Protein 3U7Z (pdb70)

Foldseek 3Di:
DWAWEKEWEQDPVRDIDIDIDTDPDFFQVCVCPVVDQWDFDADDQGTFTQDGNHDGFDVVQQKGKAKAKVNHHDDHYRRPHGDHHPIYMYIYIDGDD/DAWEKEWEQEPVRDIDIDIDDDPDFFQVCVCPVVDQWDFDADDQGTATQDGNHDGFDVVQQKGKAKDKVNHHDPGYRRPHTDHHPTYMYIYIDGDD

Solvent-accessible surface area: 11284 Å² total; per-residue (Å²): 95,108,45,92,5,40,0,22,0,35,21,49,112,151,64,108,49,97,58,138,19,100,18,110,3,121,82,0,6,94,2,0,7,56,131,106,15,3,52,4,68,19,24,104,184,13,20,114,13,43,28,0,36,172,45,89,17,54,117,92,135,117,33,84,19,14,24,18,91,58,59,128,151,29,140,54,19,0,57,79,5,66,8,55,95,61,18,43,0,29,0,34,22,75,121,28,270,128,39,89,0,34,0,26,0,29,16,34,112,117,62,117,50,90,60,124,20,128,25,124,10,140,94,0,6,86,0,0,6,49,135,105,12,2,51,4,70,21,25,98,180,14,22,114,13,42,28,0,17,161,44,88,19,49,121,91,110,118,35,85,20,12,22,18,81,66,58,127,136,30,137,59,19,0,58,89,6,82,9,54,98,62,16,42,0,26,0,34,21,79,118,30,272

Organism: Mediterraneibacter gnavus (strain ATCC 29149 / DSM 114966 / JCM 6515 / VPI C7-9) (NCBI:txid411470)

InterPro domains:
  IPR027954 Transcobalamin-like, C-terminal domain [PF14478] (64-128)

Sequence (193 aa):
GEKHITVTVIIHGDQTENVFEEFDTDAKYLGEEVLESEENLVDGESGEYGLFITTVDEETADDDSKQQWWCITKGGEQVNTSADQTPVSDGDAFELTLKEEGYEKHITVTVIIHGDQTTENVFEEFDTDAKYLGEEVLESEENLVDGESGEYGLFITTVDEETADDSKKQQQWWCITKGGEQVNNTSADQTPPVSDGDAFELTLKEGY

CATH classification: 2.170.130.30

Structure (mmCIF, N/CA/C/O backbone):
data_3U7Z
#
_entry.id   3U7Z
#
_cell.length_a   29.685
_cell.length_b   30.474
_cell.length_c   47.156
_cell.angle_alpha   73.130
_cell.angle_beta   83.790
_cell.angle_gamma   89.300
#
_symmetry.space_group_name_H-M   'P 1'
#
loop_
_entity.id
_entity.type
_entity.pdbx_description
1 polymer 'putative metal binding protein RUMGNA_00854'
2 non-polymer 'CALCIUM ION'
3 non-polymer 1,2-ETHANEDIOL
4 water water
#
loop_
_atom_site.group_PDB
_atom_site.id
_atom_site.type_symbol
_atom_site.label_atom_id
_atom_site.label_alt_id
_atom_site.label_comp_id
_atom_site.label_asym_id
_atom_site.label_entity_id
_atom_site.label_seq_id
_atom_site.pdbx_PDB_ins_code
_atom_site.Cartn_x
_atom_site.Cartn_y
_atom_site.Cartn_z
_atom_site.occupancy
_atom_site.B_iso_or_equiv
_atom_site.auth_seq_id
_atom_site.auth_comp_id
_atom_site.auth_asym_id
_atom_site.auth_atom_id
_atom_site.pdbx_PDB_model_num
ATOM 1 N N . GLY A 1 5 ? 17.176 48.796 -0.066 1.00 32.33 35 GLY A N 1
ATOM 2 C CA . GLY A 1 5 ? 17.245 48.806 -1.555 1.00 33.53 35 GLY A CA 1
ATOM 3 C C . GLY A 1 5 ? 17.691 47.462 -2.114 1.00 30.25 35 GLY A C 1
ATOM 4 O O . GLY A 1 5 ? 18.339 46.685 -1.440 1.00 30.14 35 GLY A O 1
ATOM 5 N N . GLU A 1 6 ? 17.372 47.225 -3.380 1.00 28.47 36 GLU A N 1
ATOM 6 C CA . GLU A 1 6 ? 17.746 45.973 -4.042 1.00 25.48 36 GLU A CA 1
ATOM 7 C C . GLU A 1 6 ? 19.210 46.035 -4.589 1.00 22.07 36 GLU A C 1
ATOM 8 O O . GLU A 1 6 ? 19.604 46.941 -5.321 1.00 22.06 36 GLU A O 1
ATOM 14 N N . LYS A 1 7 ? 19.992 45.017 -4.237 1.00 18.39 37 LYS A N 1
ATOM 15 C CA . LYS A 1 7 ? 21.382 44.853 -4.641 1.00 14.76 37 LYS A CA 1
ATOM 16 C C . LYS A 1 7 ? 21.424 43.624 -5.548 1.00 13.98 37 LYS A C 1
ATOM 17 O O . LYS A 1 7 ? 20.691 42.661 -5.312 1.00 18.50 37 LYS A O 1
ATOM 23 N N . HIS A 1 8 ? 22.295 43.670 -6.534 1.00 11.41 38 HIS A N 1
ATOM 24 C CA . HIS A 1 8 ? 22.456 42.569 -7.479 1.00 11.65 38 HIS A CA 1
ATOM 25 C C . HIS A 1 8 ? 23.828 41.990 -7.239 1.00 12.31 38 HIS A C 1
ATOM 26 O O . HIS A 1 8 ? 24.834 42.655 -7.445 1.00 14.20 38 HIS A O 1
ATOM 33 N N . ILE A 1 9 ? 23.823 40.736 -6.817 1.00 11.93 39 ILE A N 1
ATOM 34 C CA . ILE A 1 9 ? 25.072 40.057 -6.507 1.00 12.63 39 ILE A CA 1
ATOM 35 C C . ILE A 1 9 ? 25.150 38.681 -7.139 1.00 11.79 39 ILE A C 1
ATOM 36 O O . ILE A 1 9 ? 24.160 38.119 -7.606 1.00 14.96 39 ILE A O 1
ATOM 41 N N . THR A 1 10 ? 26.360 38.156 -7.160 1.00 10.17 40 THR A N 1
ATOM 42 C CA . THR A 1 10 ? 26.551 36.762 -7.580 1.00 9.60 40 THR A CA 1
ATOM 43 C C . THR A 1 10 ? 27.287 35.992 -6.509 1.00 9.53 40 THR A C 1
ATOM 44 O O . THR A 1 10 ? 28.064 36.566 -5.760 1.00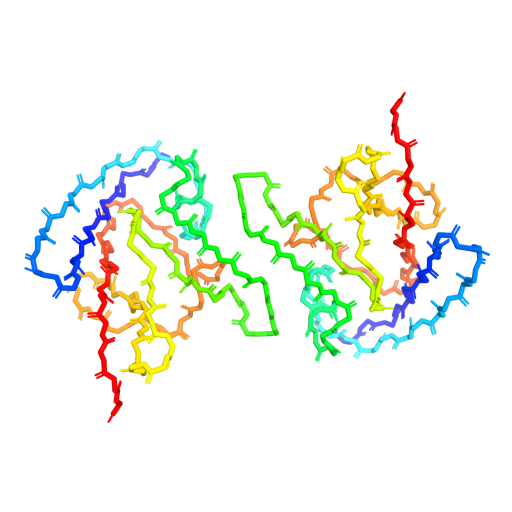 10.22 40 THR A O 1
ATOM 48 N N . VAL A 1 11 ? 26.921 34.722 -6.366 1.00 8.34 41 VAL A N 1
ATOM 49 C CA . VAL A 1 11 ? 27.595 33.789 -5.482 1.00 8.28 41 VAL A CA 1
ATOM 50 C C . VAL A 1 11 ? 27.983 32.614 -6.351 1.00 8.53 41 VAL A C 1
ATOM 51 O O . VAL A 1 11 ? 27.121 31.970 -6.949 1.00 9.99 41 VAL A O 1
ATOM 55 N N . THR A 1 12 ? 29.277 32.315 -6.414 1.00 7.70 42 THR A N 1
ATOM 56 C CA . THR A 1 12 ? 29.767 31.164 -7.152 1.00 8.10 42 THR A CA 1
ATOM 57 C C . THR A 1 12 ? 30.233 30.109 -6.174 1.00 7.79 42 THR A C 1
ATOM 58 O O . THR A 1 12 ? 30.957 30.413 -5.234 1.00 8.85 42 THR A O 1
ATOM 62 N N . VAL A 1 13 ? 29.714 28.902 -6.331 1.00 7.74 43 VAL A N 1
ATOM 63 C CA . VAL A 1 13 ? 30.093 27.768 -5.541 1.00 7.67 43 VAL A CA 1
ATOM 64 C C . VAL A 1 13 ? 31.118 26.962 -6.292 1.00 7.66 43 VAL A C 1
ATOM 65 O O . VAL A 1 13 ? 30.840 26.511 -7.385 1.00 10.26 43 VAL A O 1
ATOM 69 N N . ILE A 1 14 ? 32.281 26.791 -5.697 1.00 8.98 44 ILE A N 1
ATOM 70 C CA A ILE A 1 14 ? 33.360 25.977 -6.283 0.50 10.03 44 ILE A CA 1
ATOM 71 C CA B ILE A 1 14 ? 33.400 25.998 -6.250 0.50 10.06 44 ILE A CA 1
ATOM 72 C C . ILE A 1 14 ? 33.447 24.682 -5.471 1.00 9.54 44 ILE A C 1
ATOM 73 O O . ILE A 1 14 ? 33.895 24.633 -4.324 1.00 10.62 44 ILE A O 1
ATOM 82 N N . HIS A 1 15 ? 32.919 23.658 -6.092 1.00 10.20 45 HIS A N 1
ATOM 83 C CA . HIS A 1 15 ? 32.756 22.370 -5.507 1.00 10.46 45 HIS A CA 1
ATOM 84 C C . HIS A 1 15 ? 34.102 21.610 -5.412 1.00 12.17 45 HIS A C 1
ATOM 85 O O . HIS A 1 15 ? 35.114 21.980 -6.032 1.00 12.21 45 HIS A O 1
ATOM 92 N N . GLY A 1 16 ? 34.025 20.484 -4.706 1.00 12.74 46 GLY A N 1
ATOM 93 C CA . GLY A 1 16 ? 35.167 19.599 -4.500 1.00 15.09 46 GLY A CA 1
ATOM 94 C C . GLY A 1 16 ? 35.767 19.072 -5.782 1.00 15.41 46 GLY A C 1
ATOM 95 O O . GLY A 1 16 ? 36.971 18.893 -5.810 1.00 21.08 46 GLY A O 1
ATOM 96 N N . ASP A 1 17 ? 34.945 18.854 -6.821 1.00 14.67 47 ASP A N 1
ATOM 97 C CA . ASP A 1 17 ? 35.408 18.346 -8.124 1.00 15.87 47 ASP A CA 1
ATOM 98 C C . ASP A 1 17 ? 35.663 19.463 -9.157 1.00 18.47 47 ASP A C 1
ATOM 99 O O . ASP A 1 17 ? 35.757 19.158 -10.366 1.00 19.50 47 ASP A O 1
ATOM 104 N N . GLN A 1 18 ? 35.789 20.709 -8.688 1.00 16.48 48 GLN A N 1
ATOM 105 C CA . GLN A 1 18 ? 35.960 21.954 -9.516 1.00 16.38 48 GLN A CA 1
ATOM 106 C C . GLN A 1 18 ? 34.773 22.456 -10.295 1.00 16.50 48 GLN A C 1
ATOM 107 O O . GLN A 1 18 ? 34.917 23.472 -11.008 1.00 21.14 48 GLN A O 1
ATOM 113 N N . THR A 1 19 ? 33.649 21.779 -10.257 1.00 16.38 49 THR A N 1
ATOM 114 C CA . THR A 1 19 ? 32.404 22.280 -10.789 1.00 16.31 49 THR A CA 1
ATOM 115 C C . THR A 1 19 ? 32.130 23.631 -10.135 1.00 12.41 49 THR A C 1
ATOM 116 O O . THR A 1 19 ? 32.213 23.768 -8.914 1.00 14.91 49 THR A O 1
ATOM 120 N N . GLU A 1 20 ? 31.827 24.614 -10.936 1.00 11.44 50 GLU A N 1
ATOM 121 C CA . GLU A 1 20 ? 31.469 25.952 -10.472 1.00 12.50 50 GLU A CA 1
ATOM 122 C C . GLU A 1 20 ? 30.004 26.155 -10.810 1.00 13.85 50 GLU A C 1
ATOM 123 O O . GLU A 1 20 ? 29.569 26.002 -11.945 1.00 19.87 50 GLU A O 1
ATOM 129 N N . ASN A 1 21 ? 29.203 26.425 -9.811 1.00 10.98 51 ASN A N 1
ATOM 130 C CA . ASN A 1 21 ? 27.797 26.811 -10.028 1.00 11.67 51 ASN A CA 1
ATOM 131 C C . ASN A 1 21 ? 27.627 28.258 -9.640 1.00 10.04 51 ASN A C 1
ATOM 132 O O . ASN A 1 21 ? 27.920 28.657 -8.513 1.00 11.76 51 ASN A O 1
ATOM 137 N N . VAL A 1 22 ? 27.073 29.041 -10.539 1.00 11.10 52 VAL A N 1
ATOM 138 C CA . VAL A 1 22 ? 26.928 30.474 -10.314 1.00 11.81 52 VAL A CA 1
ATOM 139 C C . VAL A 1 22 ? 25.466 30.762 -10.038 1.00 13.06 52 VAL A C 1
ATOM 140 O O . VAL A 1 22 ? 24.580 30.316 -10.807 1.00 18.11 52 VAL A O 1
ATOM 144 N N . PHE A 1 23 ? 25.246 31.515 -8.976 1.00 12.53 53 PHE A N 1
ATOM 145 C CA . PHE A 1 23 ? 23.934 31.886 -8.548 1.00 12.85 53 PHE A CA 1
ATOM 146 C C . PHE A 1 23 ? 23.836 33.394 -8.497 1.00 14.08 53 PHE A C 1
ATOM 147 O O . PHE A 1 23 ? 24.696 34.053 -7.950 1.00 15.70 53 PHE A O 1
ATOM 155 N N . GLU A 1 24 ? 22.783 33.955 -9.071 1.00 14.33 54 GLU A N 1
ATOM 156 C CA A GLU A 1 24 ? 22.578 35.399 -9.055 0.50 15.34 54 GLU A CA 1
ATOM 157 C CA B GLU A 1 24 ? 22.576 35.385 -9.098 0.50 14.90 54 GLU A CA 1
ATOM 158 C C . GLU A 1 24 ? 21.477 35.690 -8.088 1.00 14.56 54 GLU A C 1
ATOM 159 O O . GLU A 1 24 ? 20.470 34.988 -8.045 1.00 18.89 54 GLU A O 1
ATOM 170 N N . PHE A 1 25 ? 21.660 36.744 -7.282 1.00 13.73 55 PHE A N 1
ATOM 171 C CA . PHE A 1 25 ? 20.620 37.205 -6.392 1.00 15.06 55 PHE A CA 1
ATOM 172 C C . PHE A 1 25 ? 20.323 38.691 -6.574 1.00 15.23 55 PHE A C 1
ATOM 173 O O . PHE A 1 25 ? 21.205 39.515 -6.733 1.00 17.02 55 PHE A O 1
ATOM 181 N N . ASP A 1 26 ? 19.037 39.004 -6.554 1.00 17.32 56 ASP A N 1
ATOM 182 C CA . ASP A 1 26 ? 18.581 40.374 -6.486 1.00 18.90 56 ASP A CA 1
ATOM 183 C C . ASP A 1 26 ? 17.935 40.509 -5.103 1.00 20.32 56 ASP A C 1
ATOM 184 O O . ASP A 1 26 ? 16.892 39.946 -4.853 1.00 24.95 56 ASP A O 1
ATOM 189 N N . THR A 1 27 ? 18.566 41.249 -4.201 1.00 19.96 57 THR A N 1
ATOM 190 C CA . THR A 1 27 ? 18.284 41.102 -2.769 1.00 20.99 57 THR A CA 1
ATOM 191 C C . THR A 1 27 ? 18.317 42.438 -2.056 1.00 21.43 57 THR A C 1
ATOM 192 O O . THR A 1 27 ? 19.092 43.281 -2.402 1.00 20.50 57 THR A O 1
ATOM 196 N N . ASP A 1 28 ? 17.486 42.579 -1.023 1.00 25.44 58 ASP A N 1
ATOM 197 C CA . ASP A 1 28 ? 17.548 43.736 -0.105 1.00 29.47 58 ASP A CA 1
ATOM 198 C C . ASP A 1 28 ? 18.202 43.354 1.217 1.00 28.44 58 ASP A C 1
ATOM 199 O O . ASP A 1 28 ? 18.199 44.137 2.176 1.00 29.72 58 ASP A O 1
ATOM 204 N N . ALA A 1 29 ? 18.791 4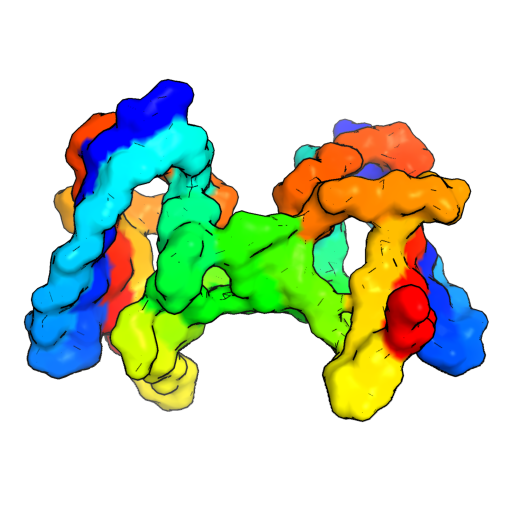2.161 1.249 1.00 28.26 59 ALA A N 1
ATOM 205 C CA . ALA A 1 29 ? 19.517 41.669 2.412 1.00 27.34 59 ALA A CA 1
ATOM 206 C C . ALA A 1 29 ? 20.706 42.539 2.777 1.00 26.58 59 ALA A C 1
ATOM 207 O O . ALA A 1 29 ? 21.414 43.120 1.921 1.00 25.64 59 ALA A O 1
ATOM 209 N N . LYS A 1 30 ? 20.921 42.629 4.081 1.00 25.64 60 LYS A N 1
ATOM 210 C CA . LYS A 1 30 ? 22.020 43.347 4.605 1.00 24.68 60 LYS A CA 1
ATOM 211 C C . LYS A 1 30 ? 23.215 42.428 4.609 1.00 22.66 60 LYS A C 1
ATOM 212 O O . LYS A 1 30 ? 24.288 42.913 4.389 1.00 20.02 60 LYS A O 1
ATOM 218 N N . TYR A 1 31 ? 23.017 41.121 4.870 1.00 19.76 61 TYR A N 1
ATOM 219 C CA . TYR A 1 31 ? 24.139 40.201 5.102 1.00 17.23 61 TYR A CA 1
ATOM 220 C C . TYR A 1 31 ? 24.107 38.977 4.233 1.00 13.78 61 TYR A C 1
ATOM 221 O O . TYR A 1 31 ? 23.073 38.521 3.822 1.00 16.78 61 TYR A O 1
ATOM 230 N N . LEU A 1 32 ? 25.303 38.445 3.989 1.00 14.51 62 LEU A N 1
ATOM 231 C CA . LEU A 1 32 ? 25.448 37.369 3.029 1.00 14.33 62 LEU A CA 1
ATOM 232 C C . LEU A 1 32 ? 24.718 36.124 3.463 1.00 13.15 62 LEU A C 1
ATOM 233 O O . LEU A 1 32 ? 24.123 35.468 2.669 1.00 13.52 62 LEU A O 1
ATOM 238 N N . GLY A 1 33 ? 24.714 35.844 4.765 1.00 13.39 63 GLY A N 1
ATOM 239 C CA . GLY A 1 33 ? 24.008 34.620 5.213 1.00 13.28 63 GLY A CA 1
ATOM 240 C C . GLY A 1 33 ? 22.522 34.619 4.894 1.00 12.67 63 GLY A C 1
ATOM 241 O O . GLY A 1 33 ? 21.959 33.560 4.540 1.00 15.43 63 GLY A O 1
ATOM 242 N N . GLU A 1 34 ? 21.891 35.807 4.991 1.00 15.07 64 GLU A N 1
ATOM 243 C CA A GLU A 1 34 ? 20.475 35.967 4.685 0.50 15.17 64 GLU A CA 1
ATOM 244 C CA B GLU A 1 34 ? 20.473 36.001 4.657 0.50 15.35 64 GLU A CA 1
ATOM 245 C C . GLU A 1 34 ? 20.240 35.656 3.198 1.00 13.94 64 GLU A C 1
ATOM 246 O O . GLU A 1 34 ? 19.262 34.960 2.824 1.00 15.96 64 GLU A O 1
ATOM 257 N N . VAL A 1 35 ? 21.153 36.121 2.359 1.00 14.05 65 VAL A N 1
ATOM 258 C CA . VAL A 1 35 ? 21.055 35.861 0.945 1.00 15.60 65 VAL A CA 1
ATOM 259 C C . VAL A 1 35 ? 21.168 34.370 0.651 1.00 14.05 65 VAL A C 1
ATOM 260 O O . VAL A 1 35 ? 20.353 33.808 -0.079 1.00 14.13 65 VAL A O 1
ATOM 264 N N . LEU A 1 36 ? 22.167 33.743 1.261 1.00 13.39 66 LEU A N 1
ATOM 265 C CA . LEU A 1 36 ? 22.417 32.315 0.994 1.00 13.74 66 LEU A CA 1
ATOM 266 C C . LEU A 1 36 ? 21.231 31.476 1.441 1.00 13.84 66 LEU A C 1
ATOM 267 O O . LEU A 1 36 ? 20.764 30.533 0.732 1.00 15.99 66 LEU A O 1
ATOM 272 N N . GLU A 1 37 ? 20.673 31.838 2.603 1.00 11.51 67 GLU A N 1
ATOM 273 C CA . GLU A 1 37 ? 19.573 31.043 3.167 1.00 11.78 67 GLU A CA 1
ATOM 274 C C . GLU A 1 37 ? 18.225 31.338 2.533 1.00 10.69 67 GLU A C 1
ATOM 275 O O . GLU A 1 37 ? 17.339 30.511 2.645 1.00 12.34 67 GLU A O 1
ATOM 281 N N . SER A 1 38 ? 18.141 32.411 1.729 1.00 12.79 68 SER A N 1
ATOM 282 C CA . SER A 1 38 ? 16.892 32.758 1.085 1.00 15.77 68 SER A CA 1
ATOM 283 C C . SER A 1 38 ? 16.390 31.672 0.181 1.00 16.40 68 SER A C 1
ATOM 284 O O . SER A 1 38 ? 15.172 31.495 0.015 1.00 21.13 68 SER A O 1
ATOM 287 N N . GLU A 1 39 ? 17.332 30.930 -0.421 1.00 14.38 69 GLU A N 1
ATOM 288 C CA A GLU A 1 39 ? 17.060 29.827 -1.315 0.50 16.42 69 GLU A CA 1
ATOM 289 C CA B GLU A 1 39 ? 16.946 29.810 -1.262 0.50 16.33 69 GLU A CA 1
ATOM 290 C C . GLU A 1 39 ? 17.543 28.498 -0.733 1.00 13.98 69 GLU A C 1
ATOM 291 O O . GLU A 1 39 ? 17.671 27.522 -1.458 1.00 16.50 69 GLU A O 1
ATOM 302 N N . ASN A 1 40 ? 17.836 28.473 0.573 1.00 12.76 70 ASN A N 1
ATOM 303 C CA . ASN A 1 40 ? 18.427 27.308 1.183 1.00 11.26 70 ASN A CA 1
ATOM 304 C C . ASN A 1 40 ? 19.659 26.782 0.411 1.00 11.58 70 ASN A C 1
ATOM 305 O O . ASN A 1 40 ? 19.819 25.593 0.213 1.00 11.79 70 ASN A O 1
ATOM 310 N N . LEU A 1 41 ? 20.547 27.683 0.053 1.00 10.23 71 LEU A N 1
ATOM 311 C CA . LEU A 1 41 ? 21.765 27.292 -0.703 1.00 10.01 71 LEU A CA 1
ATOM 312 C C . LEU A 1 41 ? 22.856 26.715 0.193 1.00 9.66 71 LEU A C 1
ATOM 313 O O . LEU A 1 41 ? 23.759 26.092 -0.293 1.00 10.87 71 LEU A O 1
ATOM 318 N N . VAL A 1 42 ? 22.762 26.963 1.488 1.00 8.80 72 VAL A N 1
ATOM 319 C CA . VAL A 1 42 ? 23.709 26.473 2.455 1.00 7.72 72 VAL A CA 1
ATOM 32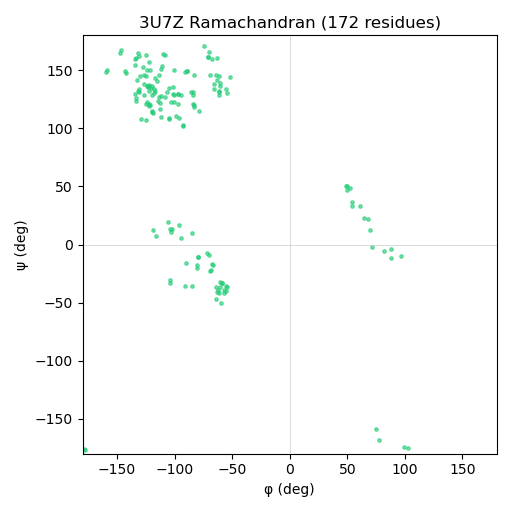0 C C . VAL A 1 42 ? 23.004 25.896 3.665 1.00 8.03 72 VAL A C 1
ATOM 321 O O . VAL A 1 42 ? 21.806 26.169 3.900 1.00 8.68 72 VAL A O 1
ATOM 325 N N . ASP A 1 43 ? 23.714 25.062 4.396 1.00 7.31 73 ASP A N 1
ATOM 326 C CA . ASP A 1 43 ? 23.332 24.692 5.769 1.00 7.81 73 ASP A CA 1
ATOM 327 C C . ASP A 1 43 ? 24.502 25.048 6.654 1.00 9.38 73 ASP A C 1
ATOM 328 O O . ASP A 1 43 ? 25.667 24.801 6.309 1.00 10.92 73 ASP A O 1
ATOM 333 N N . GLY A 1 44 ? 24.176 25.648 7.804 1.00 9.19 74 GLY A N 1
ATOM 334 C CA . GLY A 1 44 ? 25.155 25.958 8.764 1.00 10.67 74 GLY A CA 1
ATOM 335 C C . GLY A 1 44 ? 24.667 25.864 10.157 1.00 10.62 74 GLY A C 1
ATOM 336 O O . GLY A 1 44 ? 23.481 25.806 10.404 1.00 10.59 74 GLY A O 1
ATOM 337 N N . GLU A 1 45 ? 25.613 25.894 11.062 1.00 11.32 75 GLU A N 1
ATOM 338 C CA . GLU A 1 45 ? 25.305 25.855 12.487 1.00 10.55 75 GLU A CA 1
ATOM 339 C C . GLU A 1 45 ? 25.784 27.166 13.142 1.00 10.06 75 GLU A C 1
ATOM 340 O O . GLU A 1 45 ? 26.861 27.690 12.834 1.00 11.15 75 GLU A O 1
ATOM 346 N N . SER A 1 46 ? 25.014 27.650 14.103 1.00 9.47 76 SER A N 1
ATOM 347 C CA . SER A 1 46 ? 25.366 28.867 14.848 1.00 8.95 76 SER A CA 1
ATOM 348 C C . SER A 1 46 ? 26.561 28.548 15.755 1.00 8.35 76 SER A C 1
ATOM 349 O O . SER A 1 46 ? 26.852 27.389 16.099 1.00 8.27 76 SER A O 1
ATOM 352 N N . GLY A 1 47 ? 27.230 29.589 16.188 1.00 8.46 77 GLY A N 1
ATOM 353 C CA . GLY A 1 47 ? 28.259 29.442 17.185 1.00 8.55 77 GLY A CA 1
ATOM 354 C C . GLY A 1 47 ? 28.821 30.776 17.538 1.00 8.94 77 GLY A C 1
ATOM 355 O O . GLY A 1 47 ? 28.438 31.790 17.002 1.00 9.74 77 GLY A O 1
ATOM 356 N N . GLU A 1 48 ? 29.811 30.776 18.399 1.00 9.44 78 GLU A N 1
ATOM 357 C CA . GLU A 1 48 ? 30.235 32.054 18.988 1.00 9.55 78 GLU A CA 1
ATOM 358 C C . GLU A 1 48 ? 30.918 33.007 18.041 1.00 9.49 78 GLU A C 1
ATOM 359 O O . GLU A 1 48 ? 30.949 34.187 18.323 1.00 11.52 78 GLU A O 1
ATOM 365 N N . TYR A 1 49 ? 31.502 32.502 16.946 1.00 9.49 79 TYR A N 1
ATOM 366 C CA . TYR A 1 49 ? 32.117 33.370 15.950 1.00 10.16 79 TYR A CA 1
ATOM 367 C C . TYR A 1 49 ? 31.236 33.543 14.730 1.00 10.88 79 TYR A C 1
ATOM 368 O O . TYR A 1 49 ? 31.698 34.026 13.693 1.00 14.37 79 TYR A O 1
ATOM 377 N N . GLY A 1 50 ? 29.975 33.154 14.804 1.00 11.35 80 GLY A N 1
ATOM 378 C CA . GLY A 1 50 ? 29.063 33.213 13.679 1.00 11.59 80 GLY A CA 1
ATOM 379 C C . GLY A 1 50 ? 28.895 31.891 12.977 1.00 10.21 80 GLY A C 1
ATOM 380 O O . GLY A 1 50 ? 29.375 30.849 13.431 1.00 10.24 80 GLY A O 1
ATOM 381 N N . LEU A 1 51 ? 28.174 31.912 11.873 1.00 10.37 81 LEU A N 1
ATOM 382 C CA . LEU A 1 51 ? 27.735 30.721 11.200 1.00 11.52 81 LEU A CA 1
ATOM 383 C C . LEU A 1 51 ? 28.904 29.872 10.724 1.00 8.43 81 LEU A C 1
ATOM 384 O O . LEU A 1 51 ? 29.844 30.410 10.103 1.00 11.11 81 LEU A O 1
ATOM 389 N N . PHE A 1 52 ? 28.851 28.582 11.010 1.00 8.67 82 PHE A N 1
ATOM 390 C CA . PHE A 1 52 ? 29.791 27.614 10.481 1.00 10.13 82 PHE A CA 1
ATOM 391 C C . PHE A 1 52 ? 29.033 26.846 9.389 1.00 8.49 82 PHE A C 1
ATOM 392 O O . PHE A 1 52 ? 28.119 26.097 9.657 1.00 10.09 82 PHE A O 1
ATOM 400 N N . ILE A 1 53 ? 29.398 27.103 8.154 1.00 8.32 83 ILE A N 1
ATOM 401 C CA . ILE A 1 53 ? 28.756 26.505 6.952 1.00 8.62 83 ILE A CA 1
ATOM 402 C C . ILE A 1 53 ? 29.380 25.149 6.692 1.00 7.98 83 ILE A C 1
ATOM 403 O O . ILE A 1 53 ? 30.605 25.045 6.460 1.00 9.66 83 ILE A O 1
ATOM 408 N N . THR A 1 54 ? 28.552 24.118 6.692 1.00 7.86 84 THR A N 1
ATOM 409 C CA . THR A 1 54 ? 28.923 22.730 6.489 1.00 9.16 84 THR A CA 1
ATOM 410 C C . THR A 1 54 ? 28.561 22.227 5.089 1.00 8.08 84 THR A C 1
ATOM 411 O O . THR A 1 54 ? 29.235 21.360 4.568 1.00 9.47 84 THR A O 1
ATOM 415 N N . THR A 1 55 ? 27.467 22.728 4.532 1.00 7.92 85 THR A N 1
ATOM 416 C CA . THR A 1 55 ? 26.952 22.259 3.256 1.00 7.64 85 THR A CA 1
ATOM 417 C C . THR A 1 55 ? 26.647 23.447 2.390 1.00 6.91 85 THR A C 1
ATOM 418 O O . THR A 1 55 ? 26.022 24.408 2.849 1.00 7.74 85 THR A O 1
ATOM 422 N N . VAL A 1 56 ? 27.108 23.389 1.129 1.00 7.27 86 VAL A N 1
ATOM 423 C CA . VAL A 1 56 ? 26.783 24.406 0.154 1.00 7.10 86 VAL A CA 1
ATOM 424 C C . VAL A 1 56 ? 26.362 23.721 -1.142 1.00 7.14 86 VAL A C 1
ATOM 425 O O . VAL A 1 56 ? 27.063 22.853 -1.637 1.00 7.47 86 VAL A O 1
ATOM 429 N N . ASP A 1 57 ? 25.182 24.072 -1.648 1.00 7.90 87 ASP A N 1
ATOM 430 C CA . ASP A 1 57 ? 24.723 23.570 -2.932 1.00 8.55 87 ASP A CA 1
ATOM 431 C C . ASP A 1 57 ? 24.824 22.062 -2.951 1.00 8.73 87 ASP A C 1
ATOM 432 O O . ASP A 1 57 ? 25.355 21.510 -3.887 1.00 9.41 87 ASP A O 1
ATOM 437 N N . GLU A 1 58 ? 24.308 21.415 -1.905 1.00 8.80 88 GLU A N 1
ATOM 438 C CA . GLU A 1 58 ? 24.241 19.961 -1.777 1.00 8.47 88 GLU A CA 1
ATOM 439 C C . GLU A 1 58 ? 25.554 19.234 -1.703 1.00 9.33 88 GLU A C 1
ATOM 440 O O . GLU A 1 58 ? 25.593 18.042 -1.918 1.00 10.32 88 GLU A O 1
ATOM 446 N N . GLU A 1 59 ? 26.602 19.928 -1.300 1.00 8.36 89 GLU A N 1
ATOM 447 C CA . GLU A 1 59 ? 27.865 19.299 -1.011 1.00 7.86 89 GLU A CA 1
ATOM 448 C C . GLU A 1 59 ? 28.325 19.619 0.405 1.00 7.06 89 GLU A C 1
ATOM 449 O O . GLU A 1 59 ? 28.467 20.775 0.809 1.00 7.95 89 GLU A O 1
ATOM 455 N N . THR A 1 60 ? 28.536 18.559 1.166 1.00 8.40 90 THR A N 1
ATOM 456 C CA . THR A 1 60 ? 28.872 18.642 2.566 1.00 8.44 90 THR A CA 1
ATOM 457 C C . THR A 1 60 ? 30.371 18.424 2.710 1.00 10.35 90 THR A C 1
ATOM 458 O O . THR A 1 60 ? 30.927 17.430 2.197 1.00 13.16 90 THR A O 1
ATOM 462 N N . ALA A 1 61 ? 31.023 19.320 3.431 1.00 9.56 91 ALA A N 1
ATOM 463 C CA . ALA A 1 61 ? 32.426 19.214 3.747 1.00 9.97 91 ALA A CA 1
ATOM 464 C C . ALA A 1 61 ? 32.636 17.997 4.653 1.00 12.46 91 ALA A C 1
ATOM 465 O O . ALA A 1 61 ? 31.914 17.841 5.671 1.00 14.01 91 ALA A O 1
ATOM 467 N N . ASP A 1 62 ? 33.703 17.251 4.378 1.00 13.88 92 ASP A N 1
ATOM 468 C CA . ASP A 1 62 ? 34.111 16.108 5.214 1.00 17.51 92 ASP A CA 1
ATOM 469 C C . ASP A 1 62 ? 35.122 16.601 6.242 1.00 18.00 92 ASP A C 1
ATOM 470 O O . ASP A 1 62 ? 36.289 16.796 5.935 1.00 16.61 92 ASP A O 1
ATOM 475 N N . ASP A 1 63 ? 34.628 16.785 7.465 1.00 19.68 93 ASP A N 1
ATOM 476 C CA A ASP A 1 63 ? 35.398 17.239 8.614 0.50 22.46 93 ASP A CA 1
ATOM 477 C CA B ASP A 1 63 ? 35.480 17.318 8.535 0.50 22.37 93 ASP A CA 1
ATOM 478 C C . ASP A 1 63 ? 36.616 16.355 8.869 1.00 23.29 93 ASP A C 1
ATOM 479 O O . ASP A 1 63 ? 37.708 16.810 9.229 1.00 25.20 93 ASP A O 1
ATOM 488 N N . SER A 1 64 ? 36.401 15.060 8.695 1.00 23.44 94 SER A N 1
ATOM 489 C CA . SER A 1 64 ? 37.469 14.087 8.945 1.00 24.41 94 SER A CA 1
ATOM 490 C C . SER A 1 64 ? 38.652 14.180 7.959 1.00 23.86 94 SER A C 1
ATOM 491 O O . SER A 1 64 ? 39.725 13.634 8.230 1.00 24.67 94 SER A O 1
ATOM 494 N N . LYS A 1 65 ? 38.432 14.831 6.812 1.00 22.92 95 LYS A N 1
ATOM 495 C CA . LYS A 1 65 ? 39.502 15.133 5.839 1.00 22.02 95 LYS A CA 1
ATOM 496 C C . LYS A 1 65 ? 39.914 16.582 5.838 1.00 20.27 95 LYS A C 1
ATOM 497 O O . LYS A 1 65 ? 40.560 17.048 4.902 1.00 22.58 95 LYS A O 1
ATOM 503 N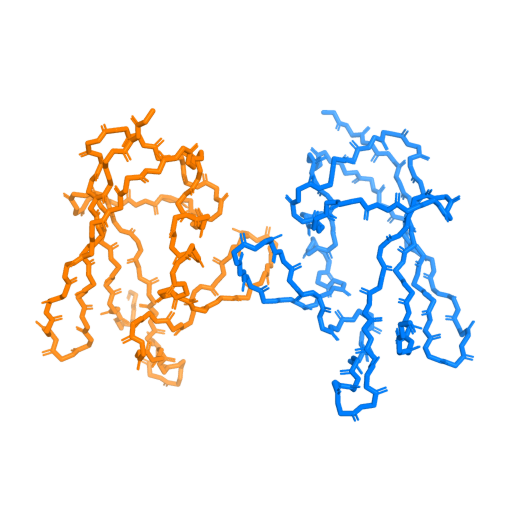 N . GLN A 1 66 ? 39.599 17.270 6.917 1.00 19.75 96 GLN A N 1
ATOM 504 C CA . GLN A 1 66 ? 39.998 18.657 7.092 1.00 19.10 96 GLN A CA 1
ATOM 505 C C . GLN A 1 66 ? 39.412 19.540 5.995 1.00 15.73 96 GLN A C 1
ATOM 506 O O . GLN A 1 66 ? 40.024 20.526 5.642 1.00 13.46 96 GLN A O 1
ATOM 512 N N . GLN A 1 67 ? 38.210 19.207 5.514 1.00 13.36 97 GLN A N 1
ATOM 513 C CA . GLN A 1 67 ? 37.572 20.033 4.497 1.00 13.31 97 GLN A CA 1
ATOM 514 C C . GLN A 1 67 ? 36.697 21.080 5.152 1.00 10.87 97 GLN A C 1
ATOM 515 O O . GLN A 1 67 ? 36.127 20.842 6.217 1.00 11.59 97 GLN A O 1
ATOM 521 N N . TRP A 1 68 ? 36.603 22.230 4.490 1.00 9.93 98 TRP A N 1
ATOM 522 C CA . TRP A 1 68 ? 35.835 23.328 5.007 1.00 8.85 98 TRP A CA 1
ATOM 523 C C . TRP A 1 68 ? 35.477 24.270 3.881 1.00 7.34 98 TRP A C 1
ATOM 524 O O . TRP A 1 68 ? 36.177 24.416 2.884 1.00 9.49 98 TRP A O 1
ATOM 535 N N . TRP A 1 69 ? 34.333 24.931 4.033 1.00 8.46 99 TRP A N 1
ATOM 536 C CA . TRP A 1 69 ? 33.854 25.951 3.094 1.00 6.59 99 TRP A CA 1
ATOM 537 C C . TRP A 1 69 ? 34.437 27.294 3.450 1.00 7.98 99 TRP A C 1
ATOM 538 O O . TRP A 1 69 ? 34.419 27.742 4.599 1.00 9.53 99 TRP A O 1
ATOM 549 N N . CYS A 1 70 ? 34.971 27.958 2.425 1.00 8.89 100 CYS A N 1
ATOM 550 C CA . CYS A 1 70 ? 35.615 29.247 2.558 1.00 9.50 100 CYS A CA 1
ATOM 551 C C . CYS A 1 70 ? 34.905 30.314 1.768 1.00 9.26 100 CYS A C 1
ATOM 552 O O . CYS A 1 70 ? 34.593 30.107 0.614 1.00 10.07 100 CYS A O 1
ATOM 555 N N . ILE A 1 71 ? 34.681 31.454 2.384 1.00 9.50 101 ILE A N 1
ATOM 556 C CA . ILE A 1 71 ? 34.024 32.585 1.724 1.00 8.75 101 ILE A CA 1
ATOM 557 C C . ILE A 1 71 ? 35.088 33.547 1.211 1.00 9.55 101 ILE A C 1
ATOM 558 O O . ILE A 1 71 ? 35.947 33.978 1.976 1.00 9.51 101 ILE A O 1
ATOM 563 N N . THR A 1 72 ? 35.004 33.938 -0.067 1.00 8.55 102 THR A N 1
ATOM 564 C CA . THR A 1 72 ? 35.843 35.008 -0.616 1.00 8.56 102 THR A CA 1
ATOM 565 C C . THR A 1 72 ? 34.944 35.974 -1.357 1.00 8.62 102 THR A C 1
ATOM 566 O O . THR A 1 72 ? 33.780 35.688 -1.618 1.00 9.04 102 THR A O 1
ATOM 570 N N . LYS A 1 73 ? 35.464 37.176 -1.608 1.00 8.87 103 LYS A N 1
ATOM 571 C CA . LYS A 1 73 ? 34.740 38.201 -2.325 1.00 10.62 103 LYS A CA 1
ATOM 572 C C . LYS A 1 73 ? 35.693 38.680 -3.424 1.00 10.60 103 LYS A C 1
ATOM 573 O O . LYS A 1 73 ? 36.726 39.295 -3.153 1.00 11.63 103 LYS A O 1
ATOM 579 N N . GLY A 1 74 ? 35.362 38.303 -4.651 1.00 11.19 104 GLY A N 1
ATOM 580 C CA . GLY A 1 74 ? 36.266 38.506 -5.776 1.00 12.16 104 GLY A CA 1
ATOM 581 C C . GLY A 1 74 ? 37.611 37.921 -5.550 1.00 13.99 104 GLY A C 1
ATOM 582 O O . GLY A 1 74 ? 38.619 38.475 -5.954 1.00 15.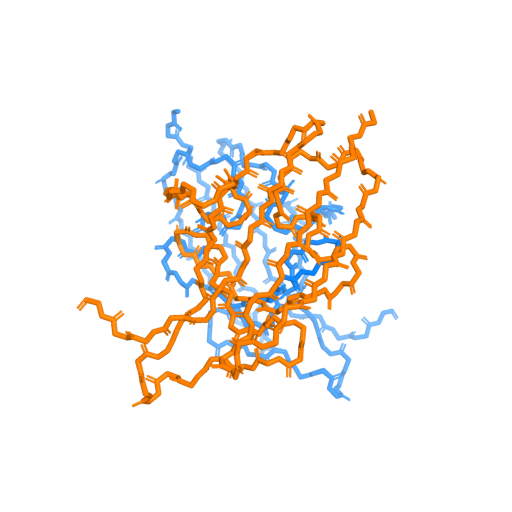43 104 GLY A O 1
ATOM 583 N N . GLY A 1 75 ? 37.622 36.787 -4.886 1.00 13.30 105 GLY A N 1
ATOM 584 C CA . GLY A 1 75 ? 38.829 36.064 -4.579 1.00 14.76 105 GLY A CA 1
ATOM 585 C C . GLY A 1 75 ? 39.587 36.553 -3.357 1.00 14.91 105 GLY A C 1
ATOM 586 O O . GLY A 1 75 ? 40.568 35.928 -2.936 1.00 16.88 105 GLY A O 1
ATOM 587 N N . GLU A 1 76 ? 39.146 37.652 -2.756 1.00 12.93 106 GLU A N 1
ATOM 588 C CA . GLU A 1 76 ? 39.783 38.183 -1.588 1.00 13.90 106 GLU A CA 1
ATOM 589 C C . GLU A 1 76 ? 39.224 37.606 -0.334 1.00 13.85 106 GLU A C 1
ATOM 590 O O . GLU A 1 76 ? 38.074 37.258 -0.265 1.00 11.16 106 GLU A O 1
ATOM 596 N N . GLN A 1 77 ? 40.069 37.519 0.657 1.00 14.66 107 GLN A N 1
ATOM 597 C CA . GLN A 1 77 ? 39.723 36.947 1.913 1.00 15.53 107 GLN A CA 1
ATOM 598 C C . GLN A 1 77 ? 38.590 37.713 2.559 1.00 14.53 107 GLN A C 1
ATOM 599 O O . GLN A 1 77 ? 38.549 38.907 2.458 1.00 16.22 107 GLN A O 1
ATOM 605 N N . VAL A 1 78 ? 37.637 37.012 3.166 1.00 14.39 108 VAL A N 1
ATOM 606 C CA . VAL A 1 78 ? 36.553 37.581 3.962 1.00 14.25 108 VAL A CA 1
ATOM 607 C C . VAL A 1 78 ? 36.750 37.156 5.393 1.00 15.23 108 VAL A C 1
ATOM 608 O O . VAL A 1 78 ? 36.932 35.981 5.666 1.00 16.37 108 VAL A O 1
ATOM 612 N N . ASN A 1 79 ? 36.763 38.156 6.279 1.00 15.66 109 ASN A N 1
ATOM 613 C CA . ASN A 1 79 ? 37.142 37.979 7.678 1.00 16.46 109 ASN A CA 1
ATOM 614 C C . ASN A 1 79 ? 35.993 37.638 8.577 1.00 16.43 109 ASN A C 1
ATOM 615 O O . ASN A 1 79 ? 36.218 37.158 9.704 1.00 22.64 109 ASN A O 1
ATOM 620 N N . THR A 1 80 ? 34.788 37.868 8.083 1.00 15.87 110 THR A N 1
ATOM 621 C CA . THR A 1 80 ? 33.568 37.741 8.834 1.00 18.01 110 THR A CA 1
ATOM 622 C C . THR A 1 80 ? 32.882 36.415 8.498 1.00 15.01 110 THR A C 1
ATOM 623 O O . THR A 1 80 ? 33.015 35.883 7.397 1.00 15.70 110 THR A O 1
ATOM 627 N N . SER A 1 81 ? 32.142 35.861 9.452 1.00 15.53 111 SER A N 1
ATOM 628 C CA . SER A 1 81 ? 31.235 34.761 9.152 1.00 13.19 111 SER A CA 1
ATOM 629 C C . SER A 1 81 ? 30.167 35.265 8.172 1.00 13.15 111 SER A C 1
ATOM 630 O O . SER A 1 81 ? 29.922 36.503 8.024 1.00 13.69 111 SER A O 1
ATOM 633 N N . ALA A 1 82 ? 29.521 34.341 7.502 1.00 13.29 112 ALA A N 1
ATOM 634 C CA . ALA A 1 82 ? 28.519 34.742 6.483 1.00 14.36 112 ALA A CA 1
ATOM 635 C C . ALA A 1 82 ? 27.412 35.638 7.043 1.00 14.57 112 ALA A C 1
ATOM 636 O O . ALA A 1 82 ? 26.958 36.578 6.403 1.00 15.64 112 ALA A O 1
ATOM 638 N N . ASP A 1 83 ? 26.962 35.347 8.250 1.00 15.64 113 ASP A N 1
ATOM 639 C CA . ASP A 1 83 ? 25.897 36.115 8.850 1.00 17.36 113 ASP A CA 1
ATOM 640 C C . ASP A 1 83 ? 26.309 37.534 9.290 1.00 18.04 113 ASP A C 1
ATOM 641 O O . ASP A 1 83 ? 25.434 38.298 9.674 1.00 21.62 113 ASP A O 1
ATOM 646 N N . GLN A 1 84 ? 27.603 37.869 9.229 1.00 16.05 114 GLN A N 1
ATOM 647 C CA . GLN A 1 84 ? 28.133 39.173 9.554 1.00 18.19 114 GLN A CA 1
ATOM 648 C C . GLN A 1 84 ? 28.844 39.855 8.356 1.00 18.38 114 GLN A C 1
ATOM 649 O O . GLN A 1 84 ? 29.575 40.816 8.526 1.00 19.10 114 GLN A O 1
ATOM 655 N N . THR A 1 85 ? 28.659 39.307 7.154 1.00 15.39 115 THR A N 1
ATOM 656 C CA . THR A 1 85 ? 29.346 39.770 5.928 1.00 14.69 115 THR A CA 1
ATOM 657 C C . THR A 1 85 ? 28.358 40.669 5.185 1.00 13.05 115 THR A C 1
ATOM 658 O O . THR A 1 85 ? 27.360 40.209 4.697 1.00 13.90 115 THR A O 1
ATOM 662 N N . PRO A 1 86 ? 28.639 41.970 5.152 1.00 16.28 116 PRO A N 1
ATOM 663 C CA . PRO A 1 86 ? 27.702 42.848 4.478 1.00 13.36 116 PRO A CA 1
ATOM 664 C C . PRO A 1 86 ? 27.711 42.635 2.980 1.00 13.59 116 PRO A C 1
ATOM 665 O O . PRO A 1 86 ? 28.771 42.329 2.397 1.00 15.60 116 PRO A O 1
ATOM 669 N N . VAL A 1 87 ? 26.542 42.788 2.399 1.00 14.54 117 VAL A N 1
ATOM 670 C CA . VAL A 1 87 ? 26.366 42.665 0.944 1.00 14.11 117 VAL A CA 1
ATOM 671 C C . VAL A 1 87 ? 26.290 44.064 0.319 1.00 11.20 117 VAL A C 1
ATOM 672 O O . VAL A 1 87 ? 25.606 44.946 0.848 1.00 14.59 117 VAL A O 1
ATOM 676 N N . SER A 1 88 ? 26.990 44.271 -0.797 1.00 9.47 118 SER A N 1
ATOM 677 C CA . SER A 1 88 ? 26.938 45.513 -1.586 1.00 8.21 118 SER A CA 1
ATOM 678 C C . SER A 1 88 ? 26.492 45.204 -2.980 1.00 8.66 118 SER A C 1
ATOM 679 O O . SER A 1 88 ? 26.768 44.124 -3.514 1.00 9.45 118 SER A O 1
ATOM 682 N N . ASP A 1 89 ? 25.820 46.182 -3.588 1.00 10.34 119 ASP A N 1
ATOM 683 C CA . ASP A 1 89 ? 25.432 46.052 -4.977 1.00 10.49 119 ASP A CA 1
ATOM 684 C C . ASP A 1 89 ? 26.667 45.758 -5.816 1.00 11.70 119 ASP A C 1
ATOM 685 O O . ASP A 1 89 ? 27.691 46.428 -5.716 1.00 14.42 119 ASP A O 1
ATOM 690 N N . GLY A 1 90 ? 26.537 44.777 -6.695 1.00 12.97 120 GLY A N 1
ATOM 691 C CA . GLY A 1 90 ? 27.614 44.428 -7.598 1.00 13.35 120 GLY A CA 1
ATOM 692 C C . GLY A 1 90 ? 28.601 43.420 -7.050 1.00 13.53 120 GLY A C 1
ATOM 693 O O . GLY A 1 90 ? 29.490 42.993 -7.778 1.00 15.14 120 GLY A O 1
ATOM 694 N N . ASP A 1 91 ? 28.448 43.013 -5.798 1.00 10.24 121 ASP A N 1
ATOM 695 C CA . ASP A 1 91 ? 29.393 42.071 -5.215 1.00 10.49 121 ASP A CA 1
ATOM 696 C C . ASP A 1 91 ? 29.365 40.744 -5.901 1.00 9.06 121 ASP A C 1
ATOM 697 O O . ASP A 1 91 ? 28.314 40.254 -6.310 1.00 10.52 121 ASP A O 1
ATOM 702 N N . ALA A 1 92 ? 30.537 40.139 -5.958 1.00 10.89 122 ALA A N 1
ATOM 703 C CA . ALA A 1 92 ? 30.684 38.721 -6.373 1.00 9.57 122 ALA A CA 1
ATOM 704 C C . ALA A 1 92 ? 31.364 37.992 -5.210 1.00 9.63 122 ALA A C 1
ATOM 705 O O . ALA A 1 92 ? 32.460 38.393 -4.784 1.00 11.49 122 ALA A O 1
ATOM 707 N N . PHE A 1 93 ? 30.692 36.991 -4.666 1.00 7.75 123 PHE A N 1
ATOM 708 C CA . PHE A 1 93 ? 31.210 36.155 -3.623 1.00 6.95 123 PHE A CA 1
ATOM 709 C C . PHE A 1 93 ? 31.448 34.790 -4.156 1.00 8.57 123 PHE A C 1
ATOM 710 O O . PHE A 1 93 ? 30.814 34.364 -5.108 1.00 9.18 123 PHE A O 1
ATOM 718 N N . GLU A 1 94 ? 32.388 34.096 -3.526 1.00 8.28 124 GLU A N 1
ATOM 719 C CA . GLU A 1 94 ? 32.637 32.683 -3.845 1.00 9.32 124 GLU A CA 1
ATOM 720 C C . GLU A 1 94 ? 32.572 31.882 -2.542 1.00 8.29 124 GLU A C 1
ATOM 721 O O . GLU A 1 94 ? 32.996 32.372 -1.463 1.00 8.87 124 GLU A O 1
ATOM 727 N N . LEU A 1 95 ? 32.076 30.666 -2.644 1.00 7.72 125 LEU A N 1
ATOM 728 C CA . LEU A 1 95 ? 32.122 29.653 -1.556 1.00 8.05 125 LEU A CA 1
ATOM 729 C C . LEU A 1 95 ? 32.916 28.481 -2.141 1.00 7.46 125 LEU A C 1
ATOM 730 O O . LEU A 1 95 ? 32.499 27.856 -3.109 1.00 7.30 125 LEU A O 1
ATOM 735 N N . THR A 1 96 ? 34.089 28.196 -1.574 1.00 8.06 126 THR A N 1
ATOM 736 C CA . THR A 1 96 ? 34.994 27.206 -2.100 1.00 8.20 126 THR A CA 1
ATOM 737 C C . THR A 1 96 ? 35.241 26.141 -1.085 1.00 7.64 126 THR A C 1
ATOM 738 O O . THR A 1 96 ? 35.505 26.421 0.055 1.00 8.81 126 THR A O 1
ATOM 742 N N . LEU A 1 97 ? 35.179 24.906 -1.546 1.00 8.91 127 LEU A N 1
ATOM 743 C CA . LEU A 1 97 ? 35.533 23.772 -0.694 1.00 8.92 127 LEU A CA 1
ATOM 744 C C . LEU A 1 97 ? 37.043 23.650 -0.630 1.00 8.99 127 LEU A C 1
ATOM 745 O O . LEU A 1 97 ? 37.659 23.318 -1.619 1.00 12.32 127 LEU A O 1
ATOM 750 N N . LYS A 1 98 ? 37.609 23.863 0.573 1.00 10.61 128 LYS A N 1
ATOM 751 C CA . LYS A 1 98 ? 39.025 23.810 0.794 1.00 10.26 128 LYS A CA 1
ATOM 752 C C . LYS A 1 98 ? 39.339 22.581 1.633 1.00 10.95 128 LYS A C 1
ATOM 753 O O . LYS A 1 98 ? 38.497 22.010 2.283 1.00 12.02 128 LYS A O 1
ATOM 759 N N . GLU A 1 99 ? 40.618 22.212 1.638 1.00 13.23 129 GLU A N 1
ATOM 760 C CA A GLU A 1 99 ? 41.116 21.082 2.406 0.50 15.03 129 GLU A CA 1
ATOM 761 C CA B GLU A 1 99 ? 41.095 21.084 2.414 0.50 13.98 129 GLU A CA 1
ATOM 762 C C . GLU A 1 99 ? 42.401 21.508 3.119 1.00 14.35 129 GLU A C 1
ATOM 763 O O . GLU A 1 99 ? 43.326 22.009 2.497 1.00 17.69 129 GLU A O 1
ATOM 774 N N . GLY A 1 100 ? 42.426 21.346 4.422 1.00 12.42 130 GLY A N 1
ATOM 775 C CA . GLY A 1 100 ? 43.609 21.679 5.231 1.00 12.43 130 GLY A CA 1
ATOM 776 C C . GLY A 1 100 ? 43.830 23.153 5.431 1.00 11.48 130 GLY A C 1
ATOM 777 O O . GLY A 1 100 ? 42.958 23.948 5.190 1.00 13.20 130 GLY A O 1
ATOM 778 N N . TYR A 1 101 ? 45.046 23.514 5.754 1.00 10.61 131 TYR A N 1
ATOM 779 C CA . TYR A 1 101 ? 45.357 24.839 6.261 1.00 8.78 131 TYR A CA 1
ATOM 780 C C . TYR A 1 101 ? 46.817 25.142 6.033 1.00 8.15 131 TYR A C 1
ATOM 781 O O . TYR A 1 101 ? 47.631 24.203 6.055 1.00 10.35 131 TYR A O 1
ATOM 791 N N . GLU B 1 6 ? 28.166 47.838 28.204 1.00 37.34 36 GLU B N 1
ATOM 792 C CA . GLU B 1 6 ? 28.130 46.610 29.073 1.00 34.86 36 GLU B CA 1
ATOM 793 C C . GLU B 1 6 ? 26.673 46.264 29.346 1.00 32.56 36 GLU B C 1
ATOM 794 O O . GLU B 1 6 ? 25.849 47.150 29.718 1.00 35.52 36 GLU B O 1
ATOM 796 N N . LYS B 1 7 ? 26.312 44.995 29.140 1.00 25.94 37 LYS B N 1
ATOM 797 C CA . LYS B 1 7 ? 24.934 44.592 29.360 1.00 21.78 37 LYS B CA 1
ATOM 798 C C . LYS B 1 7 ? 24.886 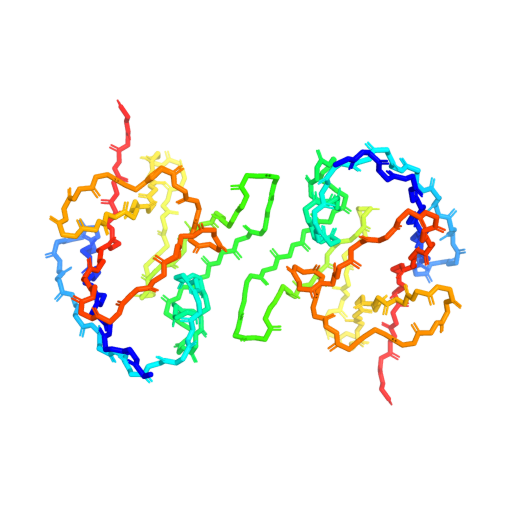43.344 30.214 1.00 18.54 37 LYS B C 1
ATOM 799 O O . LYS B 1 7 ? 25.542 42.371 29.925 1.00 20.52 37 LYS B O 1
ATOM 805 N N . HIS B 1 8 ? 24.058 43.381 31.242 1.00 15.22 38 HIS B N 1
ATOM 806 C CA . HIS B 1 8 ? 23.857 42.187 32.052 1.00 13.50 38 HIS B CA 1
ATOM 807 C C . HIS B 1 8 ? 22.549 41.581 31.580 1.00 14.55 38 HIS B C 1
ATOM 808 O O . HIS B 1 8 ? 21.534 42.272 31.537 1.00 16.18 38 HIS B O 1
ATOM 815 N N . ILE B 1 9 ? 22.620 40.325 31.139 1.00 12.53 39 ILE B N 1
ATOM 816 C CA . ILE B 1 9 ? 21.531 39.598 30.509 1.00 12.76 39 ILE B CA 1
ATOM 817 C C . ILE B 1 9 ? 21.360 38.292 31.258 1.00 11.81 39 ILE B C 1
ATOM 818 O O . ILE B 1 9 ? 22.328 37.621 31.580 1.00 14.29 39 ILE B O 1
ATOM 823 N N . THR B 1 10 ? 20.129 38.026 31.659 1.00 10.68 40 THR B N 1
ATOM 824 C CA . THR B 1 10 ? 19.777 36.771 32.297 1.00 11.04 40 THR B CA 1
ATOM 825 C C . THR B 1 10 ? 19.023 35.906 31.275 1.00 9.95 40 THR B C 1
ATOM 826 O O . THR B 1 10 ? 18.092 36.379 30.635 1.00 10.82 40 THR B O 1
ATOM 830 N N . VAL B 1 11 ? 19.385 34.629 31.188 1.00 8.16 41 VAL B N 1
ATOM 831 C CA . VAL B 1 11 ? 18.685 33.637 30.392 1.00 8.03 41 VAL B CA 1
ATOM 832 C C . VAL B 1 11 ? 18.235 32.495 31.278 1.00 7.80 41 VAL B C 1
ATOM 833 O O . VAL B 1 11 ? 19.069 31.809 31.871 1.00 10.66 41 VAL B O 1
ATOM 837 N N . THR B 1 12 ? 16.932 32.286 31.344 1.00 8.11 42 THR B N 1
ATOM 838 C CA . THR B 1 12 ? 16.364 31.147 32.057 1.00 8.20 42 THR B CA 1
ATOM 839 C C . THR B 1 12 ? 15.998 30.103 31.044 1.00 8.70 42 THR B C 1
ATOM 840 O O . THR B 1 12 ? 15.233 30.380 30.135 1.00 10.57 42 THR B O 1
ATOM 844 N N . VAL B 1 13 ? 16.442 28.880 31.233 1.00 8.12 43 VAL B N 1
ATOM 845 C CA . VAL B 1 13 ? 16.044 27.720 30.425 1.00 8.26 43 VAL B CA 1
ATOM 846 C C . VAL B 1 13 ? 15.046 26.912 31.229 1.00 7.94 43 VAL B C 1
ATOM 847 O O . VAL B 1 13 ? 15.324 26.528 32.359 1.00 10.62 43 VAL B O 1
ATOM 851 N N . ILE B 1 14 ? 13.885 26.731 30.627 1.00 9.40 44 ILE B N 1
ATOM 852 C CA A ILE B 1 14 ? 12.824 25.890 31.173 0.50 9.98 44 ILE B CA 1
ATOM 853 C CA B ILE B 1 14 ? 12.798 25.931 31.167 0.50 10.11 44 ILE B CA 1
ATOM 854 C C . ILE B 1 14 ? 12.778 24.641 30.330 1.00 7.99 44 ILE B C 1
ATOM 855 O O . ILE B 1 14 ? 12.299 24.612 29.204 1.00 9.91 44 ILE B O 1
ATOM 864 N N . HIS B 1 15 ? 13.354 23.597 30.882 1.00 9.98 45 HIS B N 1
ATOM 865 C CA . HIS B 1 15 ? 13.489 22.313 30.211 1.00 10.75 45 HIS B CA 1
ATOM 866 C C . HIS B 1 15 ? 12.130 21.606 30.054 1.00 12.02 45 HIS B C 1
ATOM 867 O O . HIS B 1 15 ? 11.127 21.988 30.667 1.00 13.08 45 HIS B O 1
ATOM 874 N N . GLY B 1 16 ? 12.118 20.584 29.207 1.00 11.05 46 GLY B N 1
ATOM 875 C CA . GLY B 1 16 ? 10.915 19.775 29.034 1.00 12.32 46 GLY B CA 1
ATOM 876 C C . GLY B 1 16 ? 10.372 19.167 30.327 1.00 14.95 46 GLY B C 1
ATOM 877 O O . GLY B 1 16 ? 9.153 19.107 30.472 1.00 17.69 46 GLY B O 1
ATOM 878 N N . ASP B 1 17 ? 11.262 18.775 31.246 1.00 13.68 47 ASP B N 1
ATOM 879 C CA . ASP B 1 17 ? 10.895 18.223 32.558 1.00 14.98 47 ASP B CA 1
ATOM 880 C C . ASP B 1 17 ? 10.640 19.314 33.587 1.00 16.60 47 ASP B C 1
ATOM 881 O O . ASP B 1 17 ? 10.518 18.989 34.783 1.00 17.38 47 ASP B O 1
ATOM 886 N N . GLN B 1 18 ? 10.583 20.578 33.148 1.00 14.48 48 GLN B N 1
ATOM 887 C CA . GLN B 1 18 ? 10.317 21.764 33.987 1.00 15.03 48 GLN B CA 1
ATOM 888 C C . GLN B 1 18 ? 11.446 22.132 34.964 1.00 13.53 48 GLN B C 1
ATOM 889 O O . GLN B 1 18 ? 11.260 22.957 35.874 1.00 16.04 48 GLN B O 1
ATOM 895 N N . THR B 1 19 ? 12.625 21.543 34.814 1.00 12.93 49 THR B N 1
ATOM 896 C CA A THR B 1 19 ? 13.835 22.054 35.438 0.50 13.08 49 THR B CA 1
ATOM 897 C CA B THR B 1 19 ? 13.764 22.088 35.516 0.50 13.07 49 THR B CA 1
ATOM 898 C C . THR B 1 19 ? 14.114 23.458 34.913 1.00 11.21 49 THR B C 1
ATOM 899 O O . THR B 1 19 ? 14.017 23.692 33.714 1.00 13.08 49 THR B O 1
ATOM 906 N N . GLU B 1 20 ? 14.457 24.367 35.778 1.00 12.45 50 GLU B N 1
ATOM 907 C CA . GLU B 1 20 ? 14.772 25.736 35.441 1.00 13.23 50 GLU B CA 1
ATOM 908 C C . GLU B 1 20 ? 16.224 25.954 35.748 1.00 12.64 50 GLU B C 1
ATOM 909 O O . GLU B 1 20 ? 16.664 25.788 36.905 1.00 16.69 50 GLU B O 1
ATOM 915 N N . ASN B 1 21 ? 16.980 26.382 34.748 1.00 10.57 51 ASN B N 1
ATOM 916 C CA . ASN B 1 21 ? 18.377 26.713 34.945 1.00 12.70 51 ASN B CA 1
ATOM 917 C C . ASN B 1 21 ? 18.595 28.149 34.472 1.00 12.31 51 ASN B C 1
ATOM 918 O O . ASN B 1 21 ? 18.151 28.536 33.410 1.00 14.47 51 ASN B O 1
ATOM 923 N N . VAL B 1 22 ? 19.334 28.906 35.245 1.00 11.21 52 VAL B N 1
ATOM 924 C CA . VAL B 1 22 ? 19.513 30.320 35.025 1.00 10.88 52 VAL B CA 1
ATOM 925 C C . VAL B 1 22 ? 20.955 30.606 34.761 1.00 10.38 52 VAL B C 1
ATOM 926 O O . VAL B 1 22 ? 21.841 30.268 35.553 1.00 13.71 52 VAL B O 1
ATOM 930 N N . PHE B 1 23 ? 21.185 31.342 33.691 1.00 9.85 53 PHE B N 1
ATOM 931 C CA . PHE B 1 23 ? 22.523 31.721 33.222 1.00 11.58 53 PHE B CA 1
ATOM 932 C C . PHE B 1 23 ? 22.592 33.241 33.140 1.00 12.01 53 PHE B C 1
ATOM 933 O O . PHE B 1 23 ? 21.680 33.886 32.641 1.00 14.20 53 PHE B O 1
ATOM 941 N N . GLU B 1 24 ? 23.670 33.818 33.623 1.00 13.48 54 GLU B N 1
ATOM 942 C CA A GLU B 1 24 ? 23.823 35.272 33.620 0.50 14.31 54 GLU B CA 1
ATOM 943 C CA B GLU B 1 24 ? 23.873 35.271 33.661 0.50 14.32 54 GLU B CA 1
ATOM 944 C C . GLU B 1 24 ? 25.028 35.581 32.783 1.00 14.44 54 GLU B C 1
ATOM 945 O O . GLU B 1 24 ? 26.076 34.870 32.867 1.00 17.37 54 GLU B O 1
ATOM 956 N N . PHE B 1 25 ? 24.925 36.659 32.016 1.00 14.78 55 PHE B N 1
ATOM 957 C CA . PHE B 1 25 ? 25.962 37.049 31.073 1.00 15.10 55 PHE B CA 1
ATOM 958 C C . PHE B 1 25 ? 26.242 38.519 31.251 1.00 15.78 55 PHE B C 1
ATOM 959 O O . PHE B 1 25 ? 25.340 39.288 31.473 1.00 15.83 55 PHE B O 1
ATOM 967 N N . ASP B 1 26 ? 27.509 38.928 31.156 1.00 18.36 56 ASP B N 1
ATOM 968 C CA . ASP B 1 26 ? 27.847 40.374 31.052 1.00 19.04 56 ASP B CA 1
ATOM 969 C C . ASP B 1 26 ? 28.532 40.502 29.725 1.00 20.62 56 ASP B C 1
ATOM 970 O O . ASP B 1 26 ? 29.642 40.006 29.542 1.00 24.09 56 ASP B O 1
ATOM 975 N N . THR B 1 27 ? 27.869 41.204 28.809 1.00 19.16 57 THR B N 1
ATOM 976 C CA . THR B 1 27 ? 28.159 41.104 27.404 1.00 21.70 57 THR B CA 1
ATOM 977 C C . THR B 1 27 ? 28.030 42.441 26.710 1.00 19.89 57 THR B C 1
ATOM 978 O O . THR B 1 27 ? 27.217 43.263 27.115 1.00 22.28 57 THR B O 1
ATOM 982 N N . ASP B 1 28 ? 28.831 42.636 25.656 1.00 23.98 58 ASP B N 1
ATOM 983 C CA . ASP B 1 28 ? 28.661 43.746 24.682 1.00 24.84 58 ASP B CA 1
ATOM 984 C C . ASP B 1 28 ? 27.837 43.359 23.442 1.00 24.64 58 ASP B C 1
ATOM 985 O O . ASP B 1 28 ? 27.669 44.162 22.515 1.00 26.22 58 ASP B O 1
ATOM 990 N N . ALA B 1 29 ? 27.280 42.146 23.438 1.00 23.21 59 ALA B N 1
ATOM 991 C CA . ALA B 1 29 ? 26.440 41.664 22.340 1.00 22.40 59 ALA B CA 1
ATOM 992 C C . ALA B 1 29 ? 25.318 42.622 21.973 1.00 21.72 59 ALA B C 1
ATOM 993 O O . ALA B 1 29 ? 24.729 43.282 22.833 1.00 21.48 59 ALA B O 1
ATOM 995 N N . LYS B 1 30 ? 25.019 42.677 20.684 1.00 19.24 60 LYS B N 1
ATOM 996 C CA . LYS B 1 30 ? 23.883 43.418 20.201 1.00 21.04 60 LYS B CA 1
ATOM 997 C C . LYS B 1 30 ? 22.646 42.531 20.146 1.00 15.63 60 LYS B C 1
ATOM 998 O O . LYS B 1 30 ? 21.516 43.038 20.296 1.00 17.40 60 LYS B O 1
ATOM 1004 N N . TYR B 1 31 ? 22.845 41.258 19.798 1.00 17.00 61 TYR B N 1
ATOM 1005 C CA . TYR B 1 31 ? 21.746 40.287 19.545 1.00 13.34 61 TYR B CA 1
ATOM 1006 C C . TYR B 1 31 ? 21.827 39.023 20.404 1.00 12.38 61 TYR B C 1
ATOM 1007 O O . TYR B 1 31 ? 22.887 38.597 20.819 1.00 13.75 61 TYR B O 1
ATOM 1016 N N . LEU B 1 32 ? 20.662 38.459 20.680 1.00 11.63 62 LEU B N 1
ATOM 1017 C CA . LEU B 1 32 ? 20.554 37.348 21.607 1.00 11.50 62 LEU B CA 1
ATOM 1018 C C . LEU B 1 32 ? 21.308 36.110 21.164 1.00 11.66 62 LEU B C 1
ATOM 1019 O O . LEU B 1 32 ? 21.903 35.413 21.973 1.00 11.26 62 LEU B O 1
ATOM 1024 N N . GLY B 1 33 ? 21.293 35.802 19.873 1.00 11.71 63 GLY B N 1
ATOM 1025 C CA . GLY B 1 3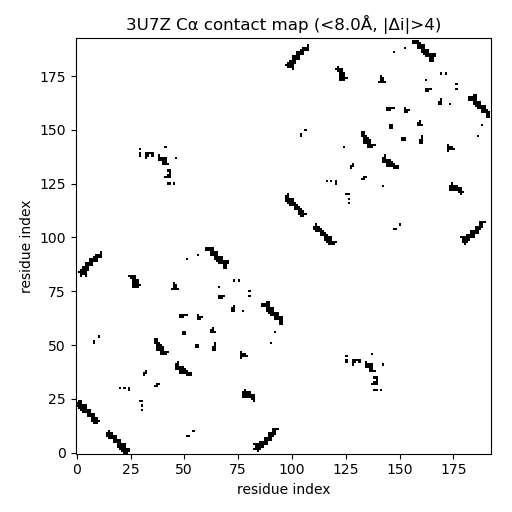3 ? 22.028 34.624 19.384 1.00 13.23 63 GLY B CA 1
ATOM 1026 C C . GLY B 1 33 ? 23.508 34.628 19.764 1.00 12.38 63 GLY B C 1
ATOM 1027 O O . GLY B 1 33 ? 24.043 33.621 20.228 1.00 13.31 63 GLY B O 1
ATOM 1028 N N . GLU B 1 34 ? 24.131 35.809 19.697 1.00 13.25 64 GLU B N 1
ATOM 1029 C CA A GLU B 1 34 ? 25.534 35.917 20.076 0.50 14.16 64 GLU B CA 1
ATOM 1030 C CA B GLU B 1 34 ? 25.535 36.005 20.093 0.50 13.98 64 GLU B CA 1
ATOM 1031 C C . GLU B 1 34 ? 25.696 35.642 21.571 1.00 12.09 64 GLU B C 1
ATOM 1032 O O . GLU B 1 34 ? 26.637 34.973 21.957 1.00 13.88 64 GLU B O 1
ATOM 1043 N N . VAL B 1 35 ? 24.776 36.146 22.410 1.00 11.84 65 VAL B N 1
ATOM 1044 C CA . VAL B 1 35 ? 24.825 35.868 23.840 1.00 13.75 65 VAL B CA 1
ATOM 1045 C C . VAL B 1 35 ? 24.742 34.369 24.101 1.00 12.31 65 VAL B C 1
ATOM 1046 O O . VAL B 1 35 ? 25.553 33.807 24.830 1.00 13.13 65 VAL B O 1
ATOM 1050 N N . LEU B 1 36 ? 23.754 33.752 23.493 1.00 10.31 66 LEU B N 1
ATOM 1051 C CA . LEU B 1 36 ? 23.518 32.334 23.707 1.00 11.79 66 LEU B CA 1
ATOM 1052 C C . LEU B 1 36 ? 24.696 31.467 23.274 1.00 14.01 66 LEU B C 1
ATOM 1053 O O . LEU B 1 36 ? 25.090 30.528 23.985 1.00 16.29 66 LEU B O 1
ATOM 1058 N N . GLU B 1 37 ? 25.299 31.794 22.124 1.00 11.07 67 GLU B N 1
ATOM 1059 C CA . GLU B 1 37 ? 26.427 31.017 21.637 1.00 11.73 67 GLU B CA 1
ATOM 1060 C C . GLU B 1 37 ? 27.773 31.332 22.282 1.00 11.02 67 GLU B C 1
ATOM 1061 O O . GLU B 1 37 ? 28.707 30.520 22.167 1.00 11.22 67 GLU B O 1
ATOM 1067 N N . SER B 1 38 ? 27.849 32.430 23.056 1.00 11.59 68 SER B N 1
ATOM 1068 C CA . SER B 1 38 ? 29.099 32.819 23.682 1.00 12.84 68 SER B CA 1
ATOM 1069 C C . SER B 1 38 ? 29.640 31.723 24.588 1.00 13.99 68 SER B C 1
ATOM 1070 O O . SER B 1 38 ? 30.860 31.576 24.652 1.00 18.93 68 SER B O 1
ATOM 1073 N N . GLU B 1 39 ? 28.744 30.942 25.249 1.00 13.78 69 GLU B N 1
ATOM 1074 C CA A GLU B 1 39 ? 29.096 29.793 26.084 0.50 15.15 69 GLU B CA 1
ATOM 1075 C CA B GLU B 1 39 ? 29.110 29.800 26.076 0.50 15.32 69 GLU B CA 1
ATOM 1076 C C . GLU B 1 39 ? 28.508 28.483 25.554 1.00 13.39 69 GLU B C 1
ATOM 1077 O O . GLU B 1 39 ? 28.361 27.484 26.317 1.00 15.04 69 GLU B O 1
ATOM 1088 N N . ASN B 1 40 ? 28.200 28.475 24.240 1.00 11.07 70 ASN B N 1
ATOM 1089 C CA . ASN B 1 40 ? 27.630 27.321 23.605 1.00 10.45 70 ASN B CA 1
ATOM 1090 C C . ASN B 1 40 ? 26.443 26.770 24.407 1.00 9.51 70 ASN B C 1
ATOM 1091 O O . ASN B 1 40 ? 26.341 25.555 24.657 1.00 11.13 70 ASN B O 1
ATOM 1096 N N . LEU B 1 41 ? 25.529 27.651 24.757 1.00 9.54 71 LEU B N 1
ATOM 1097 C CA . LEU B 1 41 ? 24.316 27.249 25.498 1.00 9.76 71 LEU B CA 1
ATOM 1098 C C . LEU B 1 41 ? 23.276 26.660 24.575 1.00 8.88 71 LEU B C 1
ATOM 1099 O O . LEU B 1 41 ? 22.370 25.987 25.029 1.00 9.84 71 LEU B O 1
ATOM 1104 N N . VAL B 1 42 ? 23.358 26.934 23.289 1.00 8.40 72 VAL B N 1
ATOM 1105 C CA . VAL B 1 42 ? 22.393 26.430 22.318 1.00 7.47 72 VAL B CA 1
ATOM 1106 C C . VAL B 1 42 ? 23.109 25.878 21.128 1.00 7.76 72 VAL B C 1
ATOM 1107 O O . VAL B 1 42 ? 24.262 26.184 20.877 1.00 9.04 72 VAL B O 1
ATOM 1111 N N . ASP B 1 43 ? 22.403 25.050 20.381 1.00 8.26 73 ASP B N 1
ATOM 1112 C CA . ASP B 1 43 ? 22.729 24.712 18.993 1.00 7.24 73 ASP B CA 1
ATOM 1113 C C . ASP B 1 43 ? 21.552 25.065 18.122 1.00 8.65 73 ASP B C 1
ATOM 1114 O O . ASP B 1 43 ? 20.410 24.797 18.442 1.00 10.27 73 ASP B O 1
ATOM 1119 N N . GLY B 1 44 ? 21.878 25.656 16.976 1.00 10.19 74 GLY B N 1
ATOM 1120 C CA . GLY B 1 44 ? 20.901 26.017 15.985 1.00 11.11 74 GLY B CA 1
ATOM 1121 C C . GLY B 1 44 ? 21.402 25.938 14.577 1.00 9.07 74 GLY B C 1
ATOM 1122 O O . GLY B 1 44 ? 22.590 25.837 14.327 1.00 10.26 74 GLY B O 1
ATOM 1123 N N . GLU B 1 45 ? 20.457 25.958 13.680 1.00 10.20 75 GLU B N 1
ATOM 1124 C CA . GLU B 1 45 ? 20.709 25.874 12.260 1.00 11.74 75 GLU B CA 1
ATOM 1125 C C . GLU B 1 45 ? 20.259 27.191 11.612 1.00 9.66 75 GLU B C 1
ATOM 1126 O O . GLU B 1 45 ? 19.231 27.744 11.967 1.00 11.14 75 GLU B O 1
ATOM 1132 N N . SER B 1 46 ? 21.028 27.652 10.651 1.00 9.56 76 SER B N 1
ATOM 1133 C CA . SER B 1 46 ? 20.666 28.850 9.929 1.00 9.64 76 SER B CA 1
ATOM 1134 C C . SER B 1 46 ? 19.476 28.575 9.017 1.00 8.01 76 SER B C 1
ATOM 1135 O O . SER B 1 46 ? 19.214 27.431 8.661 1.00 8.84 76 SER B O 1
ATOM 1138 N N . GLY B 1 47 ? 18.794 29.622 8.587 1.00 7.68 77 GLY B N 1
ATOM 1139 C CA . GLY B 1 47 ? 17.802 29.475 7.566 1.00 8.29 77 GLY B CA 1
ATOM 1140 C C . GLY B 1 47 ? 17.206 30.811 7.260 1.00 9.11 77 GLY B C 1
ATOM 1141 O O . GLY B 1 47 ? 17.584 31.826 7.816 1.00 11.32 77 GLY B O 1
ATOM 1142 N N . GLU B 1 48 ? 16.210 30.795 6.379 1.00 10.15 78 GLU B N 1
ATOM 1143 C CA . GLU B 1 48 ? 15.759 32.062 5.809 1.00 10.87 78 GLU B CA 1
ATOM 1144 C C . GLU B 1 48 ? 15.050 33.020 6.772 1.00 12.25 78 GLU B C 1
ATOM 1145 O O . GLU B 1 48 ? 15.028 34.197 6.503 1.00 14.78 78 GLU B O 1
ATOM 1151 N N . TYR B 1 49 ? 14.498 32.511 7.875 1.00 10.00 79 TYR B N 1
ATOM 1152 C CA . TYR B 1 49 ? 13.892 33.380 8.882 1.00 11.95 79 TYR B CA 1
ATOM 1153 C C . TYR B 1 49 ? 14.764 33.542 10.102 1.00 12.29 79 TYR B C 1
ATOM 1154 O O . TYR B 1 49 ? 14.294 34.010 11.160 1.00 15.63 79 TYR B O 1
ATOM 1163 N N . GLY B 1 50 ? 16.015 33.137 10.000 1.00 10.74 80 GLY B N 1
ATOM 1164 C CA . GLY B 1 50 ? 16.920 33.236 11.128 1.00 10.39 80 GLY B CA 1
ATOM 1165 C C . GLY B 1 50 ? 17.121 31.909 11.808 1.00 9.43 80 GLY B C 1
ATOM 1166 O O . GLY B 1 50 ? 16.697 30.869 11.367 1.00 10.48 80 GLY B O 1
ATOM 1167 N N . LEU B 1 51 ? 17.853 31.946 12.896 1.00 9.81 81 LEU B N 1
ATOM 1168 C CA . LEU B 1 51 ? 18.302 30.741 13.581 1.00 9.75 81 LEU B CA 1
ATOM 1169 C C . LEU B 1 51 ? 17.147 29.898 14.086 1.00 8.47 81 LEU B C 1
ATOM 1170 O O . LEU B 1 51 ? 16.225 30.410 14.748 1.00 11.22 81 LEU B O 1
ATOM 1175 N N . PHE B 1 52 ? 17.206 28.615 13.800 1.00 8.71 82 PHE B N 1
ATOM 1176 C CA . PHE B 1 52 ? 16.266 27.621 14.315 1.00 9.37 82 PHE B CA 1
ATOM 1177 C C . PHE B 1 52 ? 17.019 26.851 15.408 1.00 8.59 82 PHE B C 1
ATOM 1178 O O . PHE B 1 52 ? 17.929 26.107 15.134 1.00 9.36 82 PHE B O 1
ATOM 1186 N N . ILE B 1 53 ? 16.635 27.103 16.650 1.00 8.02 83 ILE B N 1
ATOM 1187 C CA . ILE B 1 53 ? 17.268 26.524 17.810 1.00 7.64 83 ILE B CA 1
ATOM 1188 C C . ILE B 1 53 ? 16.703 25.156 18.056 1.00 7.77 83 ILE B C 1
ATOM 1189 O O . ILE B 1 53 ? 15.511 25.033 18.304 1.00 9.66 83 ILE B O 1
ATOM 1194 N N . THR B 1 54 ? 17.561 24.141 18.032 1.00 8.37 84 THR B N 1
ATOM 1195 C CA . THR B 1 54 ? 17.172 22.754 18.269 1.00 8.55 84 THR B CA 1
ATOM 1196 C C . THR B 1 54 ? 17.555 22.218 19.635 1.00 7.90 84 THR B C 1
ATOM 1197 O O . THR B 1 54 ? 16.882 21.329 20.157 1.00 8.77 84 THR B O 1
ATOM 1201 N N . THR B 1 55 ? 18.663 22.723 20.198 1.00 7.82 85 THR B N 1
ATOM 1202 C CA . THR B 1 55 ? 19.175 22.220 21.470 1.00 7.31 85 THR B CA 1
ATOM 1203 C C . THR B 1 55 ? 19.448 23.402 22.381 1.00 7.60 85 THR B C 1
ATOM 1204 O O . THR B 1 55 ? 20.053 24.392 21.948 1.00 7.83 85 THR B O 1
ATOM 1208 N N . VAL B 1 56 ? 19.007 23.311 23.635 1.00 7.65 86 VAL B N 1
ATOM 1209 C CA . VAL B 1 56 ? 19.300 24.321 24.640 1.00 7.29 86 VAL B CA 1
ATOM 1210 C C . VAL B 1 56 ? 19.745 23.605 25.886 1.00 7.61 86 VAL B C 1
ATOM 1211 O O . VAL B 1 56 ? 19.057 22.731 26.382 1.00 7.23 86 VAL B O 1
ATOM 1215 N N . ASP B 1 57 ? 20.952 23.927 26.379 1.00 7.59 87 ASP B N 1
ATOM 1216 C CA . ASP B 1 57 ? 21.452 23.383 27.627 1.00 8.64 87 ASP B CA 1
ATOM 1217 C C . ASP B 1 57 ? 21.333 21.867 27.699 1.00 8.54 87 ASP B C 1
ATOM 1218 O O . ASP B 1 57 ? 20.767 21.307 28.613 1.00 9.08 87 ASP B O 1
ATOM 1223 N N . GLU B 1 58 ? 21.817 21.250 26.643 1.00 8.87 88 GLU B N 1
ATOM 1224 C CA . GLU B 1 58 ? 21.916 19.827 26.482 1.00 8.42 88 GLU B CA 1
ATOM 1225 C C . GLU B 1 58 ? 20.571 19.117 26.368 1.00 9.51 88 GLU B C 1
ATOM 1226 O O . GLU B 1 58 ? 20.508 17.927 26.576 1.00 10.85 88 GLU B O 1
ATOM 1232 N N . GLU B 1 59 ? 19.499 19.811 25.981 1.00 8.60 89 GLU B N 1
ATOM 1233 C CA . GLU B 1 59 ? 18.246 19.195 25.714 1.00 7.99 89 GLU B CA 1
ATOM 1234 C C . GLU B 1 59 ? 17.829 19.511 24.275 1.00 7.01 89 GLU B C 1
ATOM 1235 O O . GLU B 1 59 ? 17.677 20.672 23.893 1.00 8.39 89 GLU B O 1
ATOM 1241 N N . THR B 1 60 ? 17.641 18.472 23.468 1.00 9.84 90 THR B N 1
ATOM 1242 C CA . THR B 1 60 ? 17.256 18.567 22.086 1.00 9.98 90 THR B CA 1
ATOM 1243 C C . THR B 1 60 ? 15.755 18.383 21.926 1.00 9.65 90 THR B C 1
ATOM 1244 O O . THR B 1 60 ? 15.199 17.387 22.423 1.00 11.74 90 THR B O 1
ATOM 1248 N N . ALA B 1 61 ? 15.112 19.299 21.223 1.00 9.95 91 ALA B N 1
ATOM 1249 C CA . ALA B 1 61 ? 13.689 19.189 20.906 1.00 10.39 91 ALA B CA 1
ATOM 1250 C C . ALA B 1 61 ? 13.441 18.004 19.982 1.00 13.16 91 ALA B C 1
ATOM 1251 O O . ALA B 1 61 ? 14.141 17.804 18.997 1.00 14.85 91 ALA B O 1
ATOM 1253 N N . ASP B 1 62 ? 12.444 17.216 20.299 1.00 13.17 92 ASP B N 1
ATOM 1254 C CA . ASP B 1 62 ? 12.075 16.086 19.469 1.00 15.60 92 ASP B CA 1
ATOM 1255 C C . ASP B 1 62 ? 10.997 16.527 18.486 1.00 14.49 92 ASP B C 1
ATOM 1256 O O . ASP B 1 62 ? 9.832 16.700 18.851 1.00 13.97 92 ASP B O 1
ATOM 1261 N N . ASP B 1 63 ? 11.433 16.736 17.249 1.00 17.33 93 ASP B N 1
ATOM 1262 C CA . ASP B 1 63 ? 10.564 17.083 16.158 1.00 19.55 93 ASP B CA 1
ATOM 1263 C C . ASP B 1 63 ? 9.409 16.121 15.943 1.00 18.96 93 ASP B C 1
ATOM 1264 O O . ASP B 1 63 ? 8.306 16.566 15.601 1.00 19.64 93 ASP B O 1
ATOM 1269 N N . SER B 1 64 ? 9.624 14.827 16.151 1.00 19.33 94 SER B N 1
ATOM 1270 C CA . SER B 1 64 ? 8.547 13.862 15.948 1.00 20.63 94 SER B CA 1
ATOM 1271 C C . SER B 1 64 ? 7.436 14.019 16.962 1.00 19.29 94 SER B C 1
ATOM 1272 O O . SER B 1 64 ? 6.332 13.483 16.761 1.00 22.47 94 SER B O 1
ATOM 1275 N N . LYS B 1 65 ? 7.740 14.717 18.053 1.00 17.84 95 LYS B N 1
ATOM 1276 C CA A LYS B 1 65 ? 6.790 15.019 19.123 0.50 17.81 95 LYS B CA 1
ATOM 1277 C CA B LYS B 1 65 ? 6.730 15.017 19.076 0.50 17.95 95 LYS B CA 1
ATOM 1278 C C . LYS B 1 65 ? 6.262 16.462 19.021 1.00 18.19 95 LYS B C 1
ATOM 1279 O O . LYS B 1 65 ? 5.600 16.943 19.908 1.00 19.39 95 LYS B O 1
ATOM 1290 N N . GLN B 1 66 ? 6.571 17.125 17.918 1.00 15.82 96 GLN B N 1
ATOM 1291 C CA A GLN B 1 66 ? 6.224 18.524 17.649 0.50 16.75 96 GLN B CA 1
ATOM 1292 C CA B GLN B 1 66 ? 6.164 18.506 17.696 0.50 17.15 96 GLN B CA 1
ATOM 1293 C C . GLN B 1 66 ? 6.710 19.448 18.777 1.00 13.29 96 GLN B C 1
ATOM 1294 O O . GLN B 1 66 ? 6.071 20.435 19.128 1.00 13.01 96 GLN B O 1
ATOM 1305 N N . GLN B 1 67 ? 7.893 19.145 19.282 1.00 10.99 97 GLN B N 1
ATOM 1306 C CA . GLN B 1 67 ? 8.537 19.969 20.280 1.00 10.22 97 GLN B CA 1
ATOM 1307 C C . GLN B 1 67 ? 9.383 21.038 19.602 1.00 10.46 97 GLN B C 1
ATOM 1308 O O . GLN B 1 67 ? 9.951 20.840 18.550 1.00 12.13 97 GLN B O 1
ATOM 1314 N N . TRP B 1 68 ? 9.487 22.171 20.279 1.00 8.81 98 TRP B N 1
ATOM 1315 C CA . TRP B 1 68 ? 10.245 23.284 19.797 1.00 8.64 98 TRP B CA 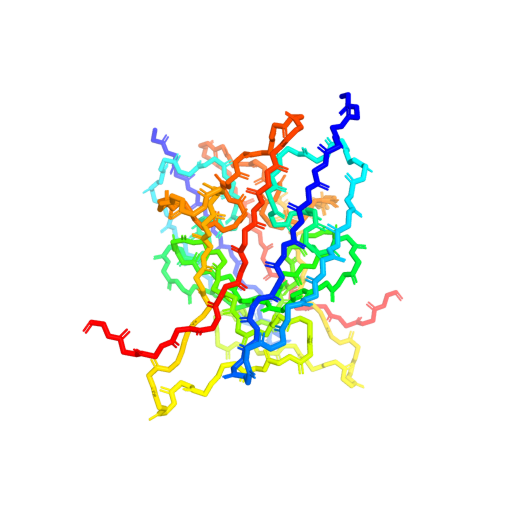1
ATOM 1316 C C . TRP B 1 68 ? 10.616 24.222 20.920 1.00 8.64 98 TRP B C 1
ATOM 1317 O O . TRP B 1 68 ? 9.925 24.352 21.881 1.00 8.70 98 TRP B O 1
ATOM 1328 N N . TRP B 1 69 ? 11.765 24.851 20.749 1.00 8.38 99 TRP B N 1
ATOM 1329 C CA . TRP B 1 69 ? 12.240 25.868 21.675 1.00 7.19 99 TRP B CA 1
ATOM 1330 C C . TRP B 1 69 ? 11.658 27.260 21.369 1.00 6.97 99 TRP B C 1
ATOM 1331 O O . TRP B 1 69 ? 11.613 27.720 20.242 1.00 9.41 99 TRP B O 1
ATOM 1342 N N . CYS B 1 70 ? 11.154 27.894 22.425 1.00 7.40 100 CYS B N 1
ATOM 1343 C CA . CYS B 1 70 ? 10.483 29.185 22.328 1.00 8.69 100 CYS B CA 1
ATOM 1344 C C . CYS B 1 70 ? 11.253 30.225 23.100 1.00 7.52 100 CYS B C 1
ATOM 1345 O O . CYS B 1 70 ? 11.617 30.002 24.267 1.00 9.42 100 CYS B O 1
ATOM 1348 N N . ILE B 1 71 ? 11.484 31.365 22.464 1.00 7.82 101 ILE B N 1
ATOM 1349 C CA . ILE B 1 71 ? 12.108 32.502 23.145 1.00 8.08 101 ILE B CA 1
ATOM 1350 C C . ILE B 1 71 ? 11.018 33.457 23.680 1.00 7.81 101 ILE B C 1
ATOM 1351 O O . ILE B 1 71 ? 10.149 33.877 22.935 1.00 8.05 101 ILE B O 1
ATOM 1356 N N . THR B 1 72 ? 11.084 33.809 24.962 1.00 8.16 102 THR B N 1
ATOM 1357 C CA . THR B 1 72 ? 10.298 34.876 25.551 1.00 8.16 102 THR B CA 1
ATOM 1358 C C . THR B 1 72 ? 11.233 35.859 26.225 1.00 7.15 102 THR B C 1
ATOM 1359 O O . THR B 1 72 ? 12.411 35.583 26.472 1.00 7.47 102 THR B O 1
ATOM 1363 N N . LYS B 1 73 ? 10.685 37.039 26.496 1.00 8.84 103 LYS B N 1
ATOM 1364 C CA . LYS B 1 73 ? 11.385 38.080 27.206 1.00 7.69 103 LYS B CA 1
ATOM 1365 C C . LYS B 1 73 ? 10.541 38.477 28.408 1.00 8.94 103 LYS B C 1
ATOM 1366 O O . LYS B 1 73 ? 9.477 39.095 28.265 1.00 9.60 103 LYS B O 1
ATOM 1372 N N . GLY B 1 74 ? 10.978 38.082 29.583 1.00 10.37 104 GLY B N 1
ATOM 1373 C CA . GLY B 1 74 ? 10.137 38.251 30.776 1.00 11.06 104 GLY B CA 1
ATOM 1374 C C . GLY B 1 74 ? 8.762 37.628 30.609 1.00 11.31 104 GLY B C 1
ATOM 1375 O O . GLY B 1 74 ? 7.747 38.146 31.129 1.00 13.37 104 GLY B O 1
ATOM 1376 N N . GLY B 1 75 ? 8.707 36.523 29.853 1.00 10.76 105 GLY B N 1
ATOM 1377 C CA . GLY B 1 75 ? 7.485 35.800 29.571 1.00 12.59 105 GLY B CA 1
ATOM 1378 C C . GLY B 1 75 ? 6.713 36.290 28.341 1.00 12.34 105 GLY B C 1
ATOM 1379 O O . GLY B 1 75 ? 5.728 35.626 27.962 1.00 15.66 105 GLY B O 1
ATOM 1380 N N . GLU B 1 76 ? 7.078 37.451 27.787 1.00 10.42 106 GLU B N 1
ATOM 1381 C CA . GLU B 1 76 ? 6.383 38.048 26.650 1.00 11.16 106 GLU B CA 1
ATOM 1382 C C . GLU B 1 76 ? 6.899 37.424 25.364 1.00 11.69 106 GLU B C 1
ATOM 1383 O O . GLU B 1 76 ? 8.092 37.132 25.212 1.00 10.93 106 GLU B O 1
ATOM 1389 N N . GLN B 1 77 ? 5.994 37.290 24.416 1.00 12.06 107 GLN B N 1
ATOM 1390 C CA . GLN B 1 77 ? 6.353 36.733 23.147 1.00 12.63 107 GLN B CA 1
ATOM 1391 C C . GLN B 1 77 ? 7.402 37.543 22.435 1.00 10.28 107 GLN B C 1
ATOM 1392 O O . GLN B 1 77 ? 7.424 38.767 22.497 1.00 13.35 107 GLN B O 1
ATOM 1398 N N . VAL B 1 78 ? 8.378 36.842 21.859 1.00 12.17 108 VAL B N 1
ATOM 1399 C CA . VAL B 1 78 ? 9.411 37.407 21.005 1.00 12.05 108 VAL B CA 1
ATOM 1400 C C . VAL B 1 78 ? 9.127 36.944 19.566 1.00 13.04 108 VAL B C 1
ATOM 1401 O O . VAL B 1 78 ? 9.054 35.766 19.331 1.00 14.79 108 VAL B O 1
ATOM 1405 N N A ASN B 1 79 ? 8.840 37.845 18.624 0.50 16.13 109 ASN B N 1
ATOM 1406 N N B ASN B 1 79 ? 9.100 37.945 18.676 0.50 15.89 109 ASN B N 1
ATOM 1407 C CA A ASN B 1 79 ? 8.568 37.417 17.216 0.50 15.70 109 ASN B CA 1
ATOM 1408 C CA B ASN B 1 79 ? 8.681 37.812 17.276 0.50 15.39 109 ASN B CA 1
ATOM 1409 C C A ASN B 1 79 ? 9.790 37.482 16.280 0.50 15.53 109 ASN B C 1
ATOM 1410 C C B ASN B 1 79 ? 9.788 37.299 16.366 0.50 14.97 109 ASN B C 1
ATOM 1411 O O A ASN B 1 79 ? 9.615 37.460 15.061 0.50 18.08 109 ASN B O 1
ATOM 1412 O O B ASN B 1 79 ? 9.537 36.606 15.343 0.50 14.63 109 ASN B O 1
ATOM 1421 N N . THR B 1 80 ? 10.997 37.573 16.820 1.00 14.03 110 THR B N 1
ATOM 1422 C CA . THR B 1 80 ? 12.224 37.513 16.064 1.00 15.06 110 THR B CA 1
ATOM 1423 C C . THR B 1 80 ? 13.017 36.266 16.404 1.00 11.73 110 THR B C 1
ATOM 1424 O O . THR B 1 80 ? 12.963 35.761 17.511 1.00 11.76 110 THR B O 1
ATOM 1428 N N . SER B 1 81 ? 13.821 35.810 15.454 1.00 14.28 111 SER B N 1
ATOM 1429 C CA . SER B 1 81 ? 14.786 34.731 15.684 1.00 11.29 111 SER B CA 1
ATOM 1430 C C . SER B 1 81 ? 15.845 35.252 16.635 1.00 10.26 111 SER B C 1
ATOM 1431 O O . SER B 1 81 ? 16.040 36.483 16.775 1.00 12.19 111 SER B O 1
ATOM 1434 N N . ALA B 1 82 ? 16.545 34.357 17.281 1.00 10.96 112 ALA B N 1
ATOM 1435 C CA . ALA B 1 82 ? 17.537 34.773 18.274 1.00 12.55 112 ALA B CA 1
ATOM 1436 C C . ALA B 1 82 ? 18.563 35.696 17.684 1.00 12.43 112 ALA B C 1
ATOM 1437 O O . ALA B 1 82 ? 18.985 36.665 18.346 1.00 13.24 112 ALA B O 1
ATOM 1439 N N . ASP B 1 83 ? 19.011 35.390 16.468 1.00 14.12 113 ASP B N 1
ATOM 1440 C CA . ASP B 1 83 ? 20.027 36.226 15.823 1.00 15.11 113 ASP B CA 1
ATOM 1441 C C . ASP B 1 83 ? 19.534 37.606 15.391 1.00 15.21 113 ASP B C 1
ATOM 1442 O O . ASP B 1 83 ? 20.354 38.425 14.991 1.00 20.26 113 ASP B O 1
ATOM 1447 N N . GLN B 1 84 ? 18.241 37.853 15.457 1.00 14.87 114 GLN B N 1
ATOM 1448 C CA . GLN B 1 84 ? 17.654 39.137 15.110 1.00 17.98 114 GLN B CA 1
ATOM 1449 C C . GLN B 1 84 ? 16.987 39.837 16.300 1.00 17.39 114 GLN B C 1
ATOM 1450 O O . GLN B 1 84 ? 16.300 40.822 16.134 1.00 17.49 114 GLN B O 1
ATOM 1456 N N . THR B 1 85 ? 17.157 39.279 17.490 1.00 14.55 115 THR B N 1
ATOM 1457 C CA . THR B 1 85 ? 16.526 39.781 18.723 1.00 14.35 115 THR B CA 1
ATOM 1458 C C . THR B 1 85 ? 17.517 40.688 19.448 1.00 15.67 115 THR B C 1
ATOM 1459 O O . THR B 1 85 ? 18.530 40.194 19.930 1.00 13.54 115 THR B O 1
ATOM 1463 N N . PRO B 1 86 ? 17.267 42.033 19.472 1.00 13.71 116 PRO B N 1
ATOM 1464 C CA A PRO B 1 86 ? 18.175 42.956 20.153 0.50 13.59 116 PRO B CA 1
ATOM 1465 C CA B PRO B 1 86 ? 18.303 42.816 20.143 0.50 13.74 116 PRO B CA 1
ATOM 1466 C C . PRO B 1 86 ? 18.232 42.687 21.655 1.00 12.85 116 PRO B C 1
ATOM 1467 O O . PRO B 1 86 ? 17.178 42.398 22.254 1.00 16.82 116 PRO B O 1
ATOM 1474 N N . VAL B 1 87 ? 19.399 42.803 22.248 1.00 13.59 117 VAL B N 1
ATOM 1475 C CA . VAL B 1 87 ? 19.523 42.665 23.730 1.00 12.85 117 VAL B CA 1
ATOM 1476 C C . VAL B 1 87 ? 19.878 44.007 24.318 1.00 13.33 117 VAL B C 1
ATOM 1477 O O . VAL B 1 87 ? 20.506 44.858 23.654 1.00 15.75 117 VAL B O 1
ATOM 1481 N N . SER B 1 88 ? 19.432 44.163 25.544 1.00 11.04 118 SER B N 1
ATOM 1482 C CA . SER B 1 88 ? 19.608 45.395 26.290 1.00 10.91 118 SER B CA 1
ATOM 1483 C C . SER B 1 88 ? 20.060 45.068 27.684 1.00 11.35 118 SER B C 1
ATOM 1484 O O . SER B 1 88 ? 19.727 43.999 28.217 1.00 12.46 118 SER B O 1
ATOM 1487 N N . ASP B 1 89 ? 20.741 46.004 28.318 1.00 11.49 119 ASP B N 1
ATOM 1488 C CA . ASP B 1 89 ? 21.154 45.821 29.708 1.00 11.60 119 ASP B CA 1
ATOM 1489 C C . ASP B 1 89 ? 19.939 45.658 30.593 1.00 14.11 119 ASP B C 1
ATOM 1490 O O . ASP B 1 89 ? 18.966 46.387 30.480 1.00 14.15 119 ASP B O 1
ATOM 1495 N N . GLY B 1 90 ? 19.951 44.597 31.411 1.00 12.73 120 GLY B N 1
ATOM 1496 C CA . GLY B 1 90 ? 18.838 44.309 32.285 1.00 14.86 120 GLY B CA 1
ATOM 1497 C C . GLY B 1 90 ? 17.835 43.301 31.758 1.00 13.04 120 GLY B C 1
ATOM 1498 O O . GLY B 1 90 ? 16.930 42.915 32.452 1.00 15.07 120 GLY B O 1
ATOM 1499 N N . ASP B 1 91 ? 17.977 42.952 30.480 1.00 11.16 121 ASP B N 1
ATOM 1500 C CA . ASP B 1 91 ? 17.056 42.024 29.863 1.00 10.44 121 ASP B CA 1
ATOM 1501 C C . ASP B 1 91 ? 17.110 40.637 30.526 1.00 10.17 121 ASP B C 1
ATOM 1502 O O . ASP B 1 91 ? 18.160 40.151 30.927 1.00 11.58 121 ASP B O 1
ATOM 1507 N N . ALA B 1 92 ? 15.943 40.039 30.647 1.00 10.71 122 ALA B N 1
ATOM 1508 C CA . ALA B 1 92 ? 15.779 38.643 31.017 1.00 8.42 122 ALA B CA 1
ATOM 1509 C C . ALA B 1 92 ? 15.061 37.987 29.848 1.00 8.56 122 ALA B C 1
ATOM 1510 O O . ALA B 1 92 ? 13.975 38.406 29.414 1.00 11.80 122 ALA B O 1
ATOM 1512 N N . PHE B 1 93 ? 15.622 36.895 29.376 1.00 7.76 123 PHE B N 1
ATOM 1513 C CA . PHE B 1 93 ? 15.008 36.089 28.351 1.00 7.42 123 PHE B CA 1
ATOM 1514 C C . PHE B 1 93 ? 14.840 34.697 28.884 1.00 7.71 123 PHE B C 1
ATOM 1515 O O . PHE B 1 93 ? 15.604 34.246 29.749 1.00 9.23 123 PHE B O 1
ATOM 1523 N N . GLU B 1 94 ? 13.891 33.975 28.289 1.00 8.20 124 GLU B N 1
ATOM 1524 C CA . GLU B 1 94 ? 13.652 32.587 28.632 1.00 7.19 124 GLU B CA 1
ATOM 1525 C C . GLU B 1 94 ? 13.607 31.770 27.360 1.00 8.36 124 GLU B C 1
ATOM 1526 O O . GLU B 1 94 ? 13.179 32.234 26.301 1.00 8.72 124 GLU B O 1
ATOM 1532 N N . LEU B 1 95 ? 14.112 30.560 27.469 1.00 7.15 125 LEU B N 1
ATOM 1533 C CA . LEU B 1 95 ? 14.066 29.541 26.409 1.00 7.34 125 LEU B CA 1
ATOM 1534 C C . LEU B 1 95 ? 13.287 28.368 27.015 1.00 7.52 125 LEU B C 1
ATOM 1535 O O . LEU B 1 95 ? 13.705 27.785 28.001 1.00 8.34 125 LEU B O 1
ATOM 1540 N N . THR B 1 96 ? 12.113 28.110 26.454 1.00 7.57 126 THR B N 1
ATOM 1541 C CA . THR B 1 96 ? 11.199 27.120 26.961 1.00 9.06 126 THR B CA 1
ATOM 1542 C C . THR B 1 96 ? 10.924 26.055 25.949 1.00 7.27 126 THR B C 1
ATOM 1543 O O . THR B 1 96 ? 10.661 26.375 24.812 1.00 8.40 126 THR B O 1
ATOM 1547 N N . LEU B 1 97 ? 10.920 24.802 26.368 1.00 8.56 127 LEU B N 1
ATOM 1548 C CA . LEU B 1 97 ? 10.557 23.728 25.479 1.00 9.36 127 LEU B CA 1
ATOM 1549 C C . LEU B 1 97 ? 9.046 23.637 25.452 1.00 9.24 127 LEU B C 1
ATOM 1550 O O . LEU B 1 97 ? 8.437 23.307 26.469 1.00 12.09 127 LEU B O 1
ATOM 1555 N N . LYS B 1 98 ? 8.484 23.846 24.263 1.00 9.27 128 LYS B N 1
ATOM 1556 C CA . LYS B 1 98 ? 7.070 23.743 24.015 1.00 9.33 128 LYS B CA 1
ATOM 1557 C C . LYS B 1 98 ? 6.740 22.496 23.196 1.00 9.70 128 LYS B C 1
ATOM 1558 O O . LYS B 1 98 ? 7.551 21.968 22.503 1.00 10.33 128 LYS B O 1
ATOM 1564 N N . GLU B 1 99 ? 5.472 22.126 23.210 1.00 11.45 129 GLU B N 1
ATOM 1565 C CA . GLU B 1 99 ? 4.983 21.013 22.378 1.00 11.86 129 GLU B CA 1
ATOM 1566 C C . GLU B 1 99 ? 3.698 21.446 21.715 1.00 13.24 129 GLU B C 1
ATOM 1567 O O . GLU B 1 99 ? 2.796 21.951 22.356 1.00 16.19 129 GLU B O 1
ATOM 1573 N N . GLY B 1 100 ? 3.636 21.253 20.419 1.00 11.70 130 GLY B N 1
ATOM 1574 C CA . GLY B 1 100 ? 2.418 21.602 19.732 1.00 12.43 130 GLY B CA 1
ATOM 1575 C C . GLY B 1 100 ? 2.239 23.091 19.485 1.00 11.66 130 GLY B C 1
ATOM 1576 O O . GLY B 1 100 ? 3.137 23.906 19.653 1.00 13.24 130 GLY B O 1
ATOM 1577 N N . TYR B 1 101 ? 1.031 23.447 19.073 1.00 9.97 131 TYR B N 1
ATOM 1578 C CA . TYR B 1 101 ? 0.739 24.819 18.590 1.00 8.79 131 TYR B CA 1
ATOM 1579 C C . TYR B 1 101 ? -0.748 25.105 18.748 1.00 9.25 131 TYR B C 1
ATOM 1580 O O . TYR B 1 101 ? -1.544 24.118 18.769 1.00 10.42 131 TYR B O 1
#

Radius of gyration: 17.93 Å; Cα contacts (8 Å, |Δi|>4): 476; chains: 2; bounding box: 45×35×46 Å

B-factor: mean 16.8, std 8.18, range [6.53, 50.64]

Nearest PDB structures (foldseek):
  3u7z-assembly2_B  TM=1.011E+00  e=4.435E-20  Mediterraneibacter gnavus ATCC 29149
  3kq4-assembly1_A  TM=8.256E-01  e=2.640E-05  Homo sapiens
  4kkj-assembly1_A  TM=7.466E-01  e=5.859E-06  Homo sapiens
  2pmv-assembly3_C  TM=7.794E-01  e=4.538E-05  Homo sapiens
  7xt1-assembly1_A  TM=4.836E-01  e=1.610E+00  Bacillus subtilis subsp. subtilis str. 168

Secondary structure (DSSP, 8-state):
--EEEEEEEE-TTS-EEEEEEEE--SBHHHHHHHTT-EEEE--TTS-EEEEETTEE--GGGTEEEEEEETTEE--S-GGG-B--TT-EEEEEEEE--/-EEEEEEEE-TT--EEEEEEEE--SBHHHHHHHTT-EEEE--TTS-EEEEETTEE--GGGTEEEEEEETTEE--S-GGG-B--TT-EEEEEEEE--